Protein AF-A0A914C6A9-F1 (afdb_monomer_lite)

Sequence (230 aa):
MEPPDNHPLNLNSTVFEPEAYVSNLLKRKGLDELVAVEEDMVQNVRRLDAEMQQLVYENYNKFLTATNTVRNMQIEFSNMDEEMKTLTESMKQISTLSGSLNGVFNKHRENVRKLTDASKTVKSLQYVVKLPQKLQSYIDQKDYKRAVRTFAAVKPKLIQYKDIQSMAGIYNDSVEIMNQLEQQKFTTIEEMRESLTESFASKDRDWYRSGIHQFEEKLQKVVESDGEYF

Foldseek 3Di:
DPDPPQDCLDPPHPNDDPVVNVVVCVVPDDPVVVVVVVVVVVVVVVVVVVVVVVVVVVVVVVVVVVVVVVVVVVVVVVVVVVVVVVVVVVVVVVVVVVVVVVVVVVVVVVVVVVVVVVVVVVVLVVCLLCLLVVLVVCVVVVVVVVSVVVCVVCVVVLVVCCPPPVSVVSSVSSVVSVVVVVVVVVPPPPVVVVVVVVVVVVCVVVVVVVVVVVVVVVVVVCVVVVHDDD

Radius of gyration: 58.21 Å; chains: 1; bounding box: 106×24×138 Å

Organism: NCBI:txid290746

InterPro domains:
  IPR014812 Vacuolar protein sorting-associated protein 51 [PTHR15954] (7-184)
  IPR036397 Ribonuclease H superfamily [G3DSA:3.30.420.10] (174-230)

Structure (mmCIF, N/CA/C/O backbone):
data_AF-A0A914C6A9-F1
#
_entry.id   AF-A0A914C6A9-F1
#
loop_
_atom_site.group_PDB
_atom_site.id
_atom_site.type_symbol
_atom_site.label_atom_id
_atom_site.label_alt_id
_atom_site.label_comp_id
_atom_site.label_asym_id
_atom_site.label_entity_id
_atom_site.label_seq_id
_atom_site.pdbx_PDB_ins_code
_atom_site.Cartn_x
_atom_site.Cartn_y
_atom_site.Cartn_z
_atom_site.occupancy
_atom_site.B_iso_or_equiv
_atom_site.auth_seq_id
_atom_site.auth_comp_id
_atom_site.auth_asym_id
_atom_site.auth_atom_id
_atom_site.pdbx_PDB_model_num
ATOM 1 N N . MET A 1 1 ? 3.177 -6.536 -50.404 1.00 41.69 1 MET A N 1
ATOM 2 C CA . MET A 1 1 ? 4.552 -6.649 -50.924 1.00 41.69 1 MET A CA 1
ATOM 3 C C . MET A 1 1 ? 4.432 -7.289 -52.291 1.00 41.69 1 MET A C 1
ATOM 5 O O . MET A 1 1 ? 4.009 -8.437 -52.351 1.00 41.69 1 MET A O 1
ATOM 9 N N . GLU A 1 2 ? 4.655 -6.527 -53.364 1.00 44.53 2 GLU A N 1
ATOM 10 C CA . GLU A 1 2 ? 4.844 -7.107 -54.703 1.00 44.53 2 GLU A CA 1
ATOM 11 C C . GLU A 1 2 ? 6.003 -8.118 -54.657 1.00 44.53 2 GLU A C 1
ATOM 13 O O . GLU A 1 2 ? 6.912 -7.947 -53.834 1.00 44.53 2 GLU A O 1
ATOM 18 N N . PRO A 1 3 ? 5.969 -9.194 -55.466 1.00 54.38 3 PRO A N 1
ATOM 19 C CA . PRO A 1 3 ? 7.085 -10.126 -55.526 1.00 54.38 3 PRO A CA 1
ATOM 20 C C . PRO A 1 3 ? 8.349 -9.356 -55.938 1.00 54.38 3 PRO A C 1
ATOM 22 O O . PRO A 1 3 ? 8.258 -8.480 -56.800 1.00 54.38 3 PRO A O 1
ATOM 25 N N . PRO A 1 4 ? 9.518 -9.635 -55.333 1.00 58.41 4 PRO A N 1
ATOM 26 C CA . PRO A 1 4 ? 10.752 -8.988 -55.747 1.00 58.41 4 PRO A CA 1
ATOM 27 C C . PRO A 1 4 ? 10.968 -9.301 -57.225 1.00 58.41 4 PRO A C 1
ATOM 29 O O . PRO A 1 4 ? 10.984 -10.471 -57.612 1.00 58.41 4 PRO A O 1
ATOM 32 N N . ASP A 1 5 ? 11.077 -8.255 -58.040 1.00 65.69 5 ASP A N 1
ATOM 33 C CA . ASP A 1 5 ? 11.316 -8.356 -59.475 1.00 65.69 5 ASP A CA 1
ATOM 34 C C . ASP A 1 5 ? 12.729 -8.919 -59.683 1.00 65.69 5 ASP A C 1
ATOM 36 O O . ASP A 1 5 ? 13.738 -8.202 -59.693 1.00 65.69 5 ASP A O 1
ATOM 40 N N . ASN A 1 6 ? 12.803 -10.251 -59.664 1.00 72.81 6 ASN A N 1
ATOM 41 C CA . ASN A 1 6 ? 14.032 -11.010 -59.520 1.00 72.81 6 ASN A CA 1
ATOM 42 C C . ASN A 1 6 ? 14.678 -11.151 -60.897 1.00 72.81 6 ASN A C 1
ATOM 44 O O . ASN A 1 6 ? 14.509 -12.152 -61.593 1.00 72.81 6 ASN A O 1
ATOM 48 N N . HIS A 1 7 ? 15.363 -10.091 -61.309 1.00 81.19 7 HIS A N 1
ATOM 49 C CA . HIS A 1 7 ? 15.933 -9.956 -62.637 1.00 81.19 7 HIS A CA 1
ATOM 50 C C . HIS A 1 7 ? 17.438 -9.658 -62.542 1.00 81.19 7 HIS A C 1
ATOM 52 O O . HIS A 1 7 ? 17.823 -8.761 -61.790 1.00 81.19 7 HIS A O 1
ATOM 58 N N . PRO A 1 8 ? 18.298 -10.319 -63.342 1.00 82.25 8 PRO A N 1
ATOM 59 C CA . PRO A 1 8 ? 19.756 -10.173 -63.246 1.00 82.25 8 PRO A CA 1
ATOM 60 C C . PRO A 1 8 ? 20.273 -8.763 -63.563 1.00 82.25 8 PRO A C 1
ATOM 62 O O . PRO A 1 8 ? 21.371 -8.397 -63.163 1.00 82.25 8 PRO A O 1
ATOM 65 N N . LEU A 1 9 ? 19.469 -7.940 -64.243 1.00 83.12 9 LEU A N 1
ATOM 66 C CA . LEU A 1 9 ? 19.778 -6.529 -64.531 1.00 83.12 9 LEU A CA 1
ATOM 67 C C . LEU A 1 9 ? 19.182 -5.532 -63.516 1.00 83.12 9 LEU A C 1
ATOM 69 O O . LEU A 1 9 ? 19.345 -4.328 -63.695 1.00 83.12 9 LEU A O 1
ATOM 73 N N . ASN A 1 10 ? 18.451 -5.987 -62.496 1.00 86.56 10 ASN A N 1
ATOM 74 C CA . ASN A 1 10 ? 17.846 -5.106 -61.495 1.00 86.56 10 ASN A CA 1
ATOM 75 C C . ASN A 1 10 ? 18.806 -4.913 -60.312 1.00 86.56 10 ASN A C 1
ATOM 77 O O . ASN A 1 10 ? 19.103 -5.870 -59.603 1.00 86.56 10 ASN A O 1
ATOM 81 N N . LEU A 1 11 ? 19.240 -3.671 -60.071 1.00 83.62 11 LEU A N 1
ATOM 82 C CA . LEU A 1 11 ? 20.162 -3.300 -58.986 1.00 83.62 11 LEU A CA 1
ATOM 83 C C . LEU A 1 11 ? 19.658 -3.680 -57.584 1.00 83.62 11 LEU A C 1
ATOM 85 O O . LEU A 1 11 ? 20.463 -3.894 -56.685 1.00 83.62 11 LEU A O 1
ATOM 89 N N . ASN A 1 12 ? 18.338 -3.769 -57.395 1.00 85.62 12 ASN A N 1
ATOM 90 C CA . ASN A 1 12 ? 17.721 -4.116 -56.113 1.00 85.62 12 ASN A CA 1
ATOM 91 C C . ASN A 1 12 ? 17.393 -5.617 -55.992 1.00 85.62 12 ASN A C 1
ATOM 93 O O . ASN A 1 12 ? 16.797 -6.038 -54.999 1.00 85.62 12 ASN A O 1
ATOM 97 N N . SER A 1 13 ? 17.718 -6.429 -57.006 1.00 87.62 13 SER A N 1
ATOM 98 C CA . SER A 1 13 ? 17.436 -7.865 -56.999 1.00 87.62 13 SER A CA 1
ATOM 99 C C . SER A 1 13 ? 18.520 -8.654 -56.270 1.00 87.62 13 SER A C 1
ATOM 101 O O . SER A 1 13 ? 19.713 -8.391 -56.386 1.00 87.62 13 SER A O 1
ATOM 103 N N . THR A 1 14 ? 18.095 -9.712 -55.580 1.00 85.50 14 THR A N 1
ATOM 104 C CA . THR A 1 14 ? 18.993 -10.700 -54.963 1.00 85.50 14 THR A CA 1
ATOM 105 C C . THR A 1 14 ? 19.807 -11.524 -55.969 1.00 85.50 14 THR A C 1
ATOM 107 O O . THR A 1 14 ? 20.798 -12.133 -55.581 1.00 85.50 14 THR A O 1
ATOM 110 N N . VAL A 1 15 ? 19.406 -11.542 -57.247 1.00 89.75 15 VAL A N 1
ATOM 111 C CA . VAL A 1 15 ? 20.059 -12.286 -58.345 1.00 89.75 15 VAL A 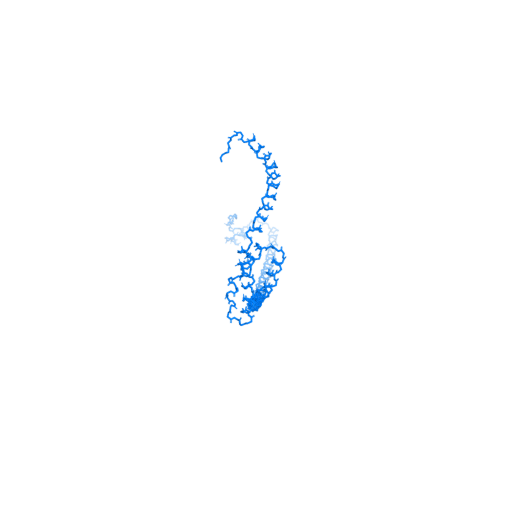CA 1
ATOM 112 C C . VAL A 1 15 ? 20.780 -11.319 -59.296 1.00 89.75 15 VAL A C 1
ATOM 114 O O . VAL A 1 15 ? 20.990 -11.623 -60.464 1.00 89.75 15 VAL A O 1
ATOM 117 N N . PHE A 1 16 ? 21.121 -10.117 -58.827 1.00 90.50 16 PHE A N 1
ATOM 118 C CA . PHE A 1 16 ? 21.810 -9.110 -59.630 1.00 90.50 16 PHE A CA 1
ATOM 119 C C . PHE A 1 16 ? 23.173 -9.615 -60.135 1.00 90.50 16 PHE A C 1
ATOM 121 O O . PHE A 1 16 ? 24.011 -10.054 -59.348 1.00 90.50 16 PHE A O 1
ATOM 128 N N . GLU A 1 17 ? 23.408 -9.501 -61.445 1.00 90.88 17 GLU A N 1
ATOM 129 C CA . GLU A 1 17 ? 24.672 -9.840 -62.101 1.00 90.88 17 GLU A CA 1
ATOM 130 C C . GLU A 1 17 ? 25.379 -8.555 -62.575 1.00 90.88 17 GLU A C 1
ATOM 132 O O . GLU A 1 17 ? 24.999 -7.978 -63.603 1.00 90.88 17 GLU A O 1
ATOM 137 N N . PRO A 1 18 ? 26.436 -8.098 -61.871 1.00 88.94 18 PRO A N 1
ATOM 138 C CA . PRO A 1 18 ? 27.106 -6.831 -62.175 1.00 88.94 18 PRO A CA 1
ATOM 139 C C . PRO A 1 18 ? 27.661 -6.765 -63.601 1.00 88.94 18 PRO A C 1
ATOM 141 O O . PRO A 1 18 ? 27.539 -5.751 -64.285 1.00 88.94 18 PRO A O 1
ATOM 144 N N . GLU A 1 19 ? 28.243 -7.864 -64.075 1.00 89.44 19 GLU A N 1
ATOM 145 C CA . GLU A 1 19 ? 28.880 -7.956 -65.391 1.00 89.44 19 GLU A CA 1
ATOM 146 C C . GLU A 1 19 ? 27.851 -7.867 -66.526 1.00 89.44 19 GLU A C 1
ATOM 148 O O . GLU A 1 19 ? 28.057 -7.146 -67.508 1.00 89.44 19 GLU A O 1
ATOM 153 N N . ALA A 1 20 ? 26.705 -8.539 -66.370 1.00 89.19 20 ALA A N 1
ATOM 154 C CA . ALA A 1 20 ? 25.596 -8.478 -67.316 1.00 89.19 20 ALA A CA 1
ATOM 155 C C . ALA A 1 20 ? 24.959 -7.079 -67.346 1.00 89.19 20 ALA A C 1
ATOM 157 O O . ALA A 1 20 ? 24.667 -6.560 -68.429 1.00 89.19 20 ALA A O 1
ATOM 158 N N . TYR A 1 21 ? 24.804 -6.443 -66.180 1.00 89.88 21 TYR A N 1
ATOM 159 C CA . TYR A 1 21 ? 24.298 -5.076 -66.050 1.00 89.88 21 TYR A CA 1
ATOM 160 C C . TYR A 1 21 ? 25.211 -4.050 -66.726 1.00 89.88 21 TYR A C 1
ATOM 162 O O . TYR A 1 21 ? 24.750 -3.281 -67.571 1.00 89.88 21 TYR A O 1
ATOM 170 N N . VAL A 1 22 ? 26.514 -4.081 -66.437 1.00 89.94 22 VAL A N 1
ATOM 171 C CA . VAL A 1 22 ? 27.493 -3.163 -67.039 1.00 89.94 22 VAL A CA 1
ATOM 172 C C . VAL A 1 22 ? 27.615 -3.400 -68.546 1.00 89.94 22 VAL A C 1
ATOM 174 O O . VAL A 1 22 ? 27.608 -2.442 -69.318 1.00 89.94 22 VAL A O 1
ATOM 177 N N . SER A 1 23 ? 27.645 -4.659 -69.003 1.00 89.62 23 SER A N 1
ATOM 178 C CA . SER A 1 23 ? 27.661 -4.977 -70.440 1.00 89.62 23 SER A CA 1
ATOM 179 C C . SER A 1 23 ? 26.417 -4.447 -71.159 1.00 89.62 23 SER A C 1
ATOM 181 O O . SER A 1 23 ? 26.512 -3.939 -72.278 1.00 89.62 23 SER A O 1
ATOM 183 N N . ASN A 1 24 ? 25.243 -4.541 -70.528 1.00 88.75 24 ASN A N 1
ATOM 184 C CA . ASN A 1 24 ? 24.001 -3.993 -71.065 1.00 88.75 24 ASN A CA 1
ATOM 185 C C . ASN A 1 24 ? 24.035 -2.457 -71.119 1.00 88.75 24 ASN A C 1
ATOM 187 O O . ASN A 1 24 ? 23.652 -1.880 -72.136 1.00 88.75 24 ASN A O 1
ATOM 191 N N . LEU A 1 25 ? 24.558 -1.814 -70.071 1.00 89.56 25 LEU A N 1
ATOM 192 C CA . LEU A 1 25 ? 24.686 -0.363 -69.965 1.00 89.56 25 LEU A CA 1
ATOM 193 C C . LEU A 1 25 ? 25.609 0.205 -71.056 1.00 89.56 25 LEU A C 1
ATOM 195 O O . LEU A 1 25 ? 25.208 1.117 -71.775 1.00 89.56 25 LEU A O 1
ATOM 199 N N . LEU A 1 26 ? 26.786 -0.403 -71.254 1.00 89.31 26 LEU A N 1
ATOM 200 C CA . LEU A 1 26 ? 27.761 -0.016 -72.285 1.00 89.31 26 LEU A CA 1
ATOM 201 C C . LEU A 1 26 ? 27.243 -0.216 -73.718 1.00 89.31 26 LEU A C 1
ATOM 203 O O . LEU A 1 26 ? 27.663 0.491 -74.628 1.00 89.31 26 LEU A O 1
ATOM 207 N N . LYS A 1 27 ? 26.345 -1.187 -73.939 1.00 91.12 27 LYS A N 1
ATOM 208 C CA . LYS A 1 27 ? 25.734 -1.443 -75.257 1.00 91.12 27 LYS A CA 1
ATOM 209 C C . LYS A 1 27 ? 24.586 -0.491 -75.588 1.00 91.12 27 LYS A C 1
ATOM 211 O O . LYS A 1 27 ? 24.257 -0.351 -76.763 1.00 91.12 27 LYS A O 1
ATOM 216 N N . ARG A 1 28 ? 23.922 0.082 -74.579 1.00 89.50 28 ARG A N 1
ATOM 217 C CA . ARG A 1 28 ? 22.673 0.844 -74.751 1.00 89.50 28 ARG A CA 1
ATOM 218 C C . ARG A 1 28 ? 22.819 2.349 -74.563 1.00 89.50 28 ARG A C 1
ATOM 220 O O . ARG A 1 28 ? 21.991 3.067 -75.113 1.00 89.50 28 ARG A O 1
ATOM 227 N N . LYS A 1 29 ? 23.808 2.809 -73.795 1.00 89.62 29 LYS A N 1
ATOM 228 C CA . LYS A 1 29 ? 23.974 4.222 -73.436 1.00 89.62 29 LYS A CA 1
ATOM 229 C C . LYS A 1 29 ? 25.159 4.882 -74.135 1.00 89.62 29 LYS A C 1
ATOM 231 O O . LYS A 1 29 ? 26.168 4.233 -74.406 1.00 89.62 29 LYS A O 1
ATOM 236 N N . GLY A 1 30 ? 25.029 6.181 -74.405 1.00 91.31 30 GLY A N 1
ATOM 237 C CA . GLY A 1 30 ? 26.130 7.030 -74.878 1.00 91.31 30 GLY A CA 1
ATOM 238 C C . GLY A 1 30 ? 27.101 7.422 -73.754 1.00 91.31 30 GLY A C 1
ATOM 239 O O . GLY A 1 30 ? 26.818 7.198 -72.580 1.00 91.31 30 GLY A O 1
ATOM 240 N N . LEU A 1 31 ? 28.240 8.037 -74.100 1.00 90.31 31 LEU A N 1
ATOM 241 C CA . LEU A 1 31 ? 29.261 8.446 -73.121 1.00 90.31 31 LEU A CA 1
ATOM 242 C C . LEU A 1 31 ? 28.713 9.430 -72.075 1.00 90.31 31 LEU A C 1
ATOM 244 O O . LEU A 1 31 ? 28.901 9.203 -70.885 1.00 90.31 31 LEU A O 1
ATOM 248 N N . ASP A 1 32 ? 27.994 10.470 -72.502 1.00 92.00 32 ASP A N 1
ATOM 249 C CA . ASP A 1 32 ? 27.430 11.481 -71.593 1.00 92.00 32 ASP A CA 1
ATOM 250 C C . ASP A 1 32 ? 26.407 10.868 -70.624 1.00 92.00 32 ASP A C 1
ATOM 252 O O . ASP A 1 32 ? 26.373 11.188 -69.437 1.00 92.00 32 ASP A O 1
ATOM 256 N N . GLU A 1 33 ? 25.603 9.920 -71.111 1.00 92.12 33 GLU A N 1
ATOM 257 C CA . GLU A 1 33 ? 24.647 9.193 -70.277 1.00 92.12 33 GLU A CA 1
ATOM 258 C C . GLU A 1 33 ? 25.341 8.230 -69.306 1.00 92.12 33 GLU A C 1
ATOM 260 O O . GLU A 1 33 ? 24.816 7.973 -68.224 1.00 92.12 33 GLU A O 1
ATOM 265 N N . LEU A 1 34 ? 26.498 7.676 -69.682 1.00 92.00 34 LEU A N 1
ATOM 266 C CA . LEU A 1 34 ? 27.298 6.818 -68.813 1.00 92.00 34 LEU A CA 1
ATOM 267 C C . LEU A 1 34 ? 27.957 7.627 -67.688 1.00 92.00 34 LEU A C 1
ATOM 269 O O . LEU A 1 34 ? 27.956 7.168 -66.550 1.00 92.00 34 LEU A O 1
ATOM 273 N N . VAL A 1 35 ? 28.447 8.834 -67.989 1.00 93.25 35 VAL A N 1
ATOM 274 C CA . VAL A 1 35 ? 28.961 9.780 -66.984 1.00 93.25 35 VAL A CA 1
ATOM 275 C C . VAL A 1 35 ? 27.854 10.172 -66.006 1.00 93.25 35 VAL A C 1
ATOM 277 O O . VAL A 1 35 ? 28.048 10.072 -64.802 1.00 93.25 35 VAL A O 1
ATOM 280 N N . ALA A 1 36 ? 26.656 10.501 -66.496 1.00 94.19 36 ALA A N 1
ATOM 281 C CA . ALA A 1 36 ? 25.525 10.817 -65.621 1.00 94.19 36 ALA A CA 1
ATOM 282 C C . ALA A 1 36 ? 25.122 9.641 -64.707 1.00 94.19 36 ALA A C 1
ATOM 284 O O . ALA A 1 36 ? 24.742 9.848 -63.556 1.00 94.19 36 ALA A O 1
ATOM 285 N N . VAL A 1 37 ? 25.207 8.398 -65.202 1.00 91.62 37 VAL A N 1
ATOM 286 C CA . VAL A 1 37 ? 24.958 7.200 -64.379 1.00 91.62 37 VAL A CA 1
ATOM 287 C C . VAL A 1 37 ? 26.042 7.013 -63.318 1.00 91.62 37 VAL A C 1
ATOM 289 O O . VAL A 1 37 ? 25.724 6.620 -62.199 1.00 91.62 37 VAL A O 1
ATOM 292 N N . GLU A 1 38 ? 27.304 7.281 -63.647 1.00 91.31 38 GLU A N 1
ATOM 293 C CA . GLU A 1 38 ? 28.406 7.215 -62.684 1.00 91.31 38 GLU A CA 1
ATOM 294 C C . GLU A 1 38 ? 28.244 8.264 -61.578 1.00 91.31 38 GLU A C 1
ATOM 296 O O . GLU A 1 38 ? 28.297 7.913 -60.397 1.00 91.31 38 GLU A O 1
ATOM 301 N N . GLU A 1 39 ? 27.919 9.506 -61.937 1.00 95.31 39 GLU A N 1
ATOM 302 C CA . GLU A 1 39 ? 27.655 10.576 -60.973 1.00 95.31 39 GLU A CA 1
ATOM 303 C C . GLU A 1 39 ? 26.485 10.232 -60.035 1.00 95.31 39 GLU A C 1
ATOM 305 O O . GLU A 1 39 ? 26.598 10.401 -58.816 1.00 95.31 39 GLU A O 1
ATOM 310 N N . ASP A 1 40 ? 25.384 9.695 -60.573 1.00 94.44 40 ASP A N 1
ATOM 311 C CA . ASP A 1 40 ? 24.232 9.244 -59.782 1.00 94.44 40 ASP A CA 1
ATOM 312 C C . ASP A 1 40 ? 24.598 8.081 -58.845 1.00 94.44 40 ASP A C 1
ATOM 314 O O . ASP A 1 40 ? 24.235 8.081 -57.666 1.00 94.44 40 ASP A O 1
ATOM 318 N N . MET A 1 41 ? 25.386 7.108 -59.316 1.00 92.00 41 MET A N 1
ATOM 319 C CA . MET A 1 41 ? 25.877 6.014 -58.472 1.00 92.00 41 MET A CA 1
ATOM 320 C C . MET A 1 41 ? 26.745 6.532 -57.323 1.00 92.00 41 MET A C 1
ATOM 322 O O . MET A 1 41 ? 26.548 6.122 -56.178 1.00 92.00 41 MET A O 1
ATOM 326 N N . VAL A 1 42 ? 27.668 7.459 -57.590 1.00 95.81 42 VAL A N 1
ATOM 327 C CA . VAL A 1 42 ? 28.528 8.056 -56.557 1.00 95.81 42 VAL A CA 1
ATOM 328 C C . VAL A 1 42 ? 27.697 8.813 -55.517 1.00 95.81 42 VAL A C 1
ATOM 330 O O . VAL A 1 42 ? 27.953 8.692 -54.314 1.00 95.81 42 VAL A O 1
ATOM 333 N N . GLN A 1 43 ? 26.680 9.563 -55.946 1.00 96.44 43 GLN A N 1
ATOM 334 C CA . GLN A 1 43 ? 25.761 10.241 -55.029 1.00 96.44 43 GLN A CA 1
ATOM 335 C C . GLN A 1 43 ? 24.954 9.246 -54.190 1.00 96.44 43 GLN A C 1
ATOM 337 O O . GLN A 1 43 ? 24.846 9.419 -52.974 1.00 96.44 43 GLN A O 1
ATOM 342 N N . ASN A 1 44 ? 24.447 8.175 -54.804 1.00 94.94 44 ASN A N 1
ATOM 343 C CA . ASN A 1 44 ? 23.707 7.129 -54.107 1.00 94.94 44 ASN A CA 1
ATOM 344 C C . ASN A 1 44 ? 24.563 6.409 -53.060 1.00 94.94 44 ASN A C 1
ATOM 346 O O . ASN A 1 44 ? 24.086 6.193 -51.949 1.00 94.94 44 ASN A O 1
ATOM 350 N N . VAL A 1 45 ? 25.833 6.111 -53.355 1.00 94.81 45 VAL A N 1
ATOM 351 C CA . VAL A 1 45 ? 26.765 5.523 -52.376 1.00 94.81 45 VAL A CA 1
ATOM 352 C C . VAL A 1 45 ? 26.938 6.440 -51.164 1.00 94.81 45 VAL A C 1
ATOM 354 O O . VAL A 1 45 ? 26.818 5.984 -50.029 1.00 94.81 45 VAL A O 1
ATOM 357 N N . ARG A 1 46 ? 27.162 7.743 -51.381 1.00 96.50 46 ARG A N 1
ATOM 358 C CA . ARG A 1 46 ? 27.314 8.715 -50.282 1.00 96.50 46 ARG A CA 1
ATOM 359 C C . ARG A 1 46 ? 26.038 8.867 -49.458 1.00 96.50 46 ARG A C 1
ATOM 361 O O . ARG A 1 46 ? 26.109 8.962 -48.236 1.00 96.50 46 ARG A O 1
ATOM 368 N N . ARG A 1 47 ? 24.877 8.888 -50.117 1.00 96.88 47 ARG A N 1
ATOM 369 C CA . ARG A 1 47 ? 23.575 8.963 -49.446 1.00 96.88 47 ARG A CA 1
ATOM 370 C C . ARG A 1 47 ? 23.319 7.723 -48.591 1.00 96.88 47 ARG A C 1
ATOM 372 O O . ARG A 1 47 ? 22.948 7.872 -47.434 1.00 96.88 47 ARG A O 1
ATOM 379 N N . LEU A 1 48 ? 23.557 6.527 -49.131 1.00 96.50 48 LEU A N 1
ATOM 380 C CA . LEU A 1 48 ? 23.382 5.269 -48.400 1.00 96.50 48 LEU A CA 1
ATOM 381 C C . LEU A 1 48 ? 24.325 5.167 -47.196 1.00 96.50 48 LEU A C 1
ATOM 383 O O . LEU A 1 48 ? 23.908 4.687 -46.145 1.00 96.50 48 LEU A O 1
ATOM 387 N N . ASP A 1 49 ? 25.565 5.649 -47.313 1.00 97.00 49 ASP A N 1
ATOM 388 C CA . ASP A 1 49 ? 26.490 5.709 -46.175 1.00 97.00 49 ASP A CA 1
ATOM 389 C C . ASP A 1 49 ? 25.977 6.655 -45.075 1.00 97.00 49 ASP A C 1
ATOM 391 O O . ASP A 1 49 ? 25.929 6.283 -43.902 1.00 97.00 49 ASP A O 1
ATOM 395 N N . ALA A 1 50 ? 25.497 7.846 -45.449 1.00 97.06 50 ALA A N 1
ATOM 396 C CA . ALA A 1 50 ? 24.905 8.789 -44.501 1.00 97.06 50 ALA A CA 1
ATOM 397 C C . ALA A 1 50 ? 23.639 8.227 -43.823 1.00 97.06 50 ALA A C 1
ATOM 399 O O . ALA A 1 50 ? 23.482 8.350 -42.607 1.00 97.06 50 ALA A O 1
ATOM 400 N N . GLU A 1 51 ? 22.760 7.565 -44.581 1.00 97.31 51 GLU A N 1
ATOM 401 C CA . GLU A 1 51 ? 21.563 6.893 -44.054 1.00 97.31 51 GLU A CA 1
ATOM 402 C C . GLU A 1 51 ? 21.929 5.755 -43.094 1.00 97.31 51 GLU A C 1
ATOM 404 O O . GLU A 1 51 ? 21.315 5.610 -42.035 1.00 97.31 51 GLU A O 1
ATOM 409 N N . MET A 1 52 ? 22.964 4.977 -43.418 1.00 97.19 52 MET A N 1
ATOM 410 C CA . MET A 1 52 ? 23.469 3.914 -42.552 1.00 97.19 52 MET A CA 1
ATOM 411 C C . MET A 1 52 ? 24.000 4.481 -41.230 1.00 97.19 52 MET A C 1
ATOM 413 O O . MET A 1 52 ? 23.635 3.986 -40.161 1.00 97.19 52 MET A O 1
ATOM 417 N N . GLN A 1 53 ? 24.792 5.556 -41.278 1.00 97.12 53 GLN A N 1
ATOM 418 C CA . GLN A 1 53 ? 25.283 6.239 -40.078 1.00 97.12 53 GLN A CA 1
ATOM 419 C C . GLN A 1 53 ? 24.136 6.800 -39.227 1.00 97.12 53 GLN A C 1
ATOM 421 O O . GLN A 1 53 ? 24.128 6.621 -38.005 1.00 97.12 53 GLN A O 1
ATOM 426 N N . GLN A 1 54 ? 23.140 7.429 -39.857 1.00 97.50 54 GLN A N 1
ATOM 427 C CA . GLN A 1 54 ? 21.960 7.941 -39.163 1.00 97.50 54 GLN A CA 1
ATOM 428 C C . GLN A 1 54 ? 21.185 6.814 -38.470 1.00 97.50 54 GLN A C 1
ATOM 430 O O . GLN A 1 54 ? 20.824 6.943 -37.300 1.00 97.50 54 GLN A O 1
ATOM 435 N N . LEU A 1 55 ? 20.972 5.687 -39.151 1.00 97.94 55 LEU A N 1
ATOM 436 C CA . LEU A 1 55 ? 20.255 4.542 -38.595 1.00 97.94 55 LEU A CA 1
ATOM 437 C C . LEU A 1 55 ? 20.992 3.942 -37.392 1.00 97.94 55 LEU A C 1
ATOM 439 O O . LEU A 1 55 ? 20.362 3.612 -36.384 1.00 97.94 55 LEU A O 1
ATOM 443 N N . VAL A 1 56 ? 22.323 3.832 -37.462 1.00 97.62 56 VAL A N 1
ATOM 444 C CA . VAL A 1 56 ? 23.147 3.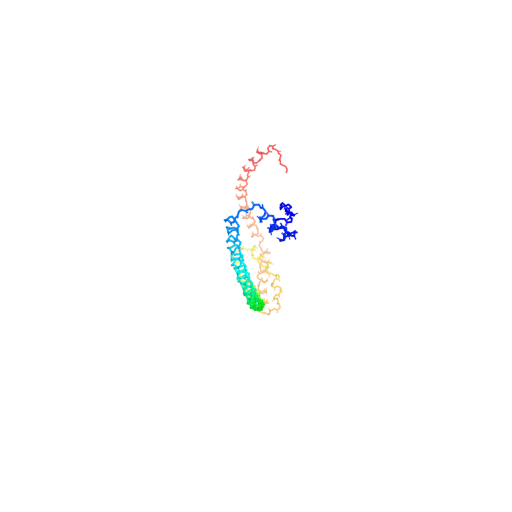387 -36.328 1.00 97.62 56 VAL A CA 1
ATOM 445 C C . VAL A 1 56 ? 22.992 4.342 -35.148 1.00 97.62 56 VAL A C 1
ATOM 447 O O . VAL A 1 56 ? 22.740 3.884 -34.033 1.00 97.62 56 VAL A O 1
ATOM 450 N N . TYR A 1 57 ? 23.080 5.653 -35.382 1.00 97.94 57 TYR A N 1
ATOM 451 C CA . TYR A 1 57 ? 22.911 6.654 -34.331 1.00 97.94 57 TYR A CA 1
ATOM 452 C C . TYR A 1 57 ? 21.524 6.580 -33.683 1.00 97.94 57 TYR A C 1
ATOM 454 O O . TYR A 1 57 ? 21.408 6.516 -32.457 1.00 97.94 57 TYR A O 1
ATOM 462 N N . GLU A 1 58 ? 20.464 6.532 -34.491 1.00 98.00 58 GLU A N 1
ATOM 463 C CA . GLU A 1 58 ? 19.093 6.426 -33.998 1.00 98.00 58 GLU A CA 1
ATOM 464 C C . GLU A 1 58 ? 18.876 5.150 -33.184 1.00 98.00 58 GLU A C 1
ATOM 466 O O . GLU A 1 58 ? 18.263 5.199 -32.116 1.00 98.00 58 GLU A O 1
ATOM 471 N N . ASN A 1 59 ? 19.392 4.012 -33.652 1.00 97.75 59 ASN A N 1
ATOM 472 C CA . ASN A 1 59 ? 19.282 2.748 -32.930 1.00 97.75 59 ASN A CA 1
ATOM 473 C C . ASN A 1 59 ? 20.059 2.775 -31.616 1.00 97.75 59 ASN A C 1
ATOM 475 O O . ASN A 1 59 ? 19.540 2.326 -30.593 1.00 97.75 59 ASN A O 1
ATOM 479 N N . TYR A 1 60 ? 21.262 3.348 -31.610 1.00 98.12 60 TYR A N 1
ATOM 480 C CA . TYR A 1 60 ? 22.056 3.476 -30.394 1.00 98.12 60 TYR A CA 1
ATOM 481 C C . TYR A 1 60 ? 21.371 4.392 -29.375 1.00 98.12 60 TYR A C 1
ATOM 483 O O . TYR A 1 60 ? 21.299 4.065 -28.191 1.00 98.12 60 TYR A O 1
ATOM 491 N N . ASN A 1 61 ? 20.793 5.507 -29.827 1.00 97.81 61 ASN A N 1
ATOM 492 C CA . ASN A 1 61 ? 20.061 6.426 -28.962 1.00 97.81 61 ASN A CA 1
ATOM 493 C C . ASN A 1 61 ? 18.774 5.790 -28.403 1.00 97.81 61 ASN A C 1
ATOM 495 O O . ASN A 1 61 ? 18.474 5.926 -27.214 1.00 97.81 61 ASN A O 1
ATOM 499 N N . LYS A 1 62 ? 18.041 5.023 -29.224 1.00 98.19 62 LYS A N 1
ATOM 500 C CA . LYS A 1 62 ? 16.878 4.238 -28.773 1.00 98.19 62 LYS A CA 1
ATOM 501 C C . LYS A 1 62 ? 17.284 3.200 -27.728 1.00 98.19 62 LYS A C 1
ATOM 503 O O . LYS A 1 62 ? 16.620 3.094 -26.701 1.00 98.19 62 LYS A O 1
ATOM 508 N N . PHE A 1 63 ? 18.388 2.484 -27.944 1.00 98.31 63 PHE A N 1
ATOM 509 C CA . PHE A 1 63 ? 18.906 1.499 -26.993 1.00 98.31 63 PHE A CA 1
ATOM 510 C C . PHE A 1 63 ? 19.343 2.142 -25.673 1.00 98.31 63 PHE A C 1
ATOM 512 O O . PHE A 1 63 ? 19.001 1.648 -24.596 1.00 98.31 63 PHE A O 1
ATOM 519 N N . LEU A 1 64 ? 20.052 3.270 -25.741 1.00 97.50 64 LEU A N 1
ATOM 520 C CA . LEU A 1 64 ? 20.465 4.027 -24.564 1.00 97.50 64 LEU A CA 1
ATOM 521 C C . LEU A 1 64 ? 19.248 4.517 -23.773 1.00 97.50 64 LEU A C 1
ATOM 523 O O . LEU A 1 64 ? 19.186 4.343 -22.558 1.00 97.50 64 LEU A O 1
ATOM 527 N N . THR A 1 65 ? 18.253 5.069 -24.470 1.00 98.25 65 THR A N 1
ATOM 528 C CA . THR A 1 65 ? 16.996 5.518 -23.862 1.00 98.25 65 THR A CA 1
ATOM 529 C C . THR A 1 65 ? 16.264 4.356 -23.200 1.00 98.25 65 THR A C 1
ATOM 531 O O . THR A 1 65 ? 15.921 4.455 -22.027 1.00 98.25 65 THR A O 1
ATOM 534 N N . ALA A 1 66 ? 16.098 3.230 -23.899 1.00 98.31 66 ALA A N 1
ATOM 535 C CA . ALA A 1 66 ? 15.459 2.037 -23.350 1.00 98.31 66 ALA A CA 1
ATOM 536 C C . ALA A 1 66 ? 16.195 1.519 -22.104 1.00 98.31 66 ALA A C 1
ATOM 538 O O . ALA A 1 66 ? 15.564 1.208 -21.096 1.00 98.31 66 ALA A O 1
ATOM 539 N N . THR A 1 67 ? 17.529 1.498 -22.136 1.00 97.88 67 THR A N 1
ATOM 540 C CA . THR A 1 67 ? 18.358 1.084 -20.995 1.00 97.88 67 THR A CA 1
ATOM 541 C C . THR A 1 67 ? 18.177 2.023 -19.800 1.00 97.88 67 THR A C 1
ATOM 543 O O . THR A 1 67 ? 17.996 1.558 -18.673 1.00 97.88 67 THR A O 1
ATOM 546 N N . ASN A 1 68 ? 18.159 3.339 -20.029 1.00 97.62 68 ASN A N 1
ATOM 547 C CA . ASN A 1 68 ? 17.889 4.329 -18.984 1.00 97.62 68 ASN A CA 1
ATOM 548 C C . ASN A 1 68 ? 16.472 4.184 -18.416 1.00 97.62 68 ASN A C 1
ATOM 550 O O . ASN A 1 68 ? 16.296 4.239 -17.202 1.00 97.62 68 ASN A O 1
ATOM 554 N N . THR A 1 69 ? 15.468 3.942 -19.262 1.00 97.50 69 THR A N 1
ATOM 555 C CA . THR A 1 69 ? 14.093 3.683 -18.822 1.00 97.50 69 THR A CA 1
ATOM 556 C C . THR A 1 69 ? 14.017 2.442 -17.936 1.00 97.50 69 THR A C 1
ATOM 558 O O . THR A 1 69 ? 13.422 2.515 -16.866 1.00 97.50 69 THR A O 1
ATOM 561 N N . VAL A 1 70 ? 14.661 1.335 -18.318 1.00 97.50 70 VAL A N 1
ATOM 562 C CA . VAL A 1 70 ? 14.712 0.111 -17.497 1.00 97.50 70 VAL A CA 1
ATOM 563 C C . VAL A 1 70 ? 15.394 0.375 -16.154 1.00 97.50 70 VAL A C 1
ATOM 565 O O . VAL A 1 70 ? 14.898 -0.059 -15.115 1.00 97.50 70 VAL A O 1
ATOM 568 N N . ARG A 1 71 ? 16.495 1.135 -16.145 1.00 97.62 71 ARG A N 1
ATOM 569 C CA . ARG A 1 71 ? 17.181 1.524 -14.906 1.00 97.62 71 ARG A CA 1
ATOM 570 C C . ARG A 1 71 ? 16.286 2.371 -14.000 1.00 97.62 71 ARG A C 1
ATOM 572 O O . ARG A 1 71 ? 16.220 2.109 -12.803 1.00 97.62 71 ARG A O 1
ATOM 579 N N . ASN A 1 72 ? 15.592 3.359 -14.559 1.00 97.81 72 ASN A N 1
ATOM 580 C CA . ASN A 1 72 ? 14.672 4.203 -13.801 1.00 97.81 72 ASN A CA 1
ATOM 581 C C . ASN A 1 72 ? 13.507 3.381 -13.246 1.00 97.81 72 ASN A C 1
ATOM 583 O O . ASN A 1 72 ? 13.206 3.494 -12.066 1.00 97.81 72 ASN A O 1
ATOM 587 N N . MET A 1 73 ? 12.919 2.486 -14.049 1.00 97.00 73 MET A N 1
ATOM 588 C CA . MET A 1 73 ? 11.889 1.556 -13.577 1.00 97.00 73 MET A CA 1
ATOM 589 C C . MET A 1 73 ? 12.387 0.732 -12.387 1.00 97.00 73 MET A C 1
ATOM 591 O O . MET A 1 73 ? 11.675 0.608 -11.398 1.00 97.00 73 MET A O 1
ATOM 595 N N . GLN A 1 74 ? 13.614 0.209 -12.439 1.00 96.94 74 GLN A N 1
ATOM 596 C CA . GLN A 1 74 ? 14.190 -0.554 -11.330 1.00 96.94 74 GLN A CA 1
ATOM 597 C C . GLN A 1 74 ? 14.302 0.272 -10.036 1.00 96.94 74 GLN A C 1
ATOM 599 O O . GLN A 1 74 ? 14.020 -0.249 -8.958 1.00 96.94 74 GLN A O 1
ATOM 604 N N . ILE A 1 75 ? 14.698 1.544 -10.136 1.00 96.75 75 ILE A N 1
ATOM 605 C CA . ILE A 1 75 ? 14.780 2.453 -8.983 1.00 96.75 75 ILE A CA 1
ATOM 606 C C . ILE A 1 75 ? 13.381 2.720 -8.416 1.00 96.75 75 ILE A C 1
ATOM 608 O O . ILE A 1 75 ? 13.176 2.556 -7.217 1.00 96.75 75 ILE A O 1
ATOM 612 N N . GLU A 1 76 ? 12.411 3.049 -9.271 1.00 96.94 76 GLU A N 1
ATOM 613 C CA . GLU A 1 76 ? 11.019 3.281 -8.861 1.00 96.94 76 GLU A CA 1
ATOM 614 C C . GLU A 1 76 ? 10.411 2.051 -8.170 1.00 96.94 76 GLU A C 1
ATOM 616 O O . GLU A 1 76 ? 9.772 2.173 -7.127 1.00 96.94 76 GLU A O 1
ATOM 621 N N . PHE A 1 77 ? 10.669 0.844 -8.685 1.00 96.31 77 PHE A N 1
ATOM 622 C CA . PHE A 1 77 ? 10.238 -0.397 -8.034 1.00 96.31 77 PHE A CA 1
ATOM 623 C C . PHE A 1 77 ? 10.882 -0.599 -6.659 1.00 96.31 77 PHE A C 1
ATOM 625 O O . PHE A 1 77 ? 10.215 -1.069 -5.739 1.00 96.31 77 PHE A O 1
ATOM 632 N N . SER A 1 78 ? 12.158 -0.240 -6.501 1.00 95.19 78 SER A N 1
ATOM 633 C CA . SER A 1 78 ? 12.835 -0.315 -5.203 1.00 95.19 78 SER A CA 1
ATOM 634 C C . SER A 1 78 ? 12.230 0.660 -4.192 1.00 95.19 78 SER A C 1
ATOM 636 O O . SER A 1 78 ? 12.016 0.283 -3.042 1.00 95.19 78 SER A O 1
ATOM 638 N N . ASN A 1 79 ? 11.920 1.888 -4.616 1.00 96.50 79 ASN A N 1
ATOM 639 C CA . ASN A 1 79 ? 11.276 2.886 -3.761 1.00 96.50 79 ASN A CA 1
ATOM 640 C C . ASN A 1 79 ? 9.868 2.431 -3.350 1.00 96.50 79 ASN A C 1
ATOM 642 O O . ASN A 1 79 ? 9.495 2.525 -2.184 1.00 96.50 79 ASN A O 1
ATOM 646 N N . MET A 1 80 ? 9.108 1.857 -4.287 1.00 96.38 80 MET A N 1
ATOM 647 C CA . MET A 1 80 ? 7.773 1.321 -4.018 1.00 96.38 80 MET A CA 1
ATOM 648 C C . MET A 1 80 ? 7.791 0.179 -2.989 1.00 96.38 80 MET A C 1
ATOM 650 O O . MET A 1 80 ? 6.893 0.092 -2.151 1.00 96.38 80 MET A O 1
ATOM 654 N N . ASP A 1 81 ? 8.809 -0.689 -3.017 1.00 95.00 81 ASP A N 1
ATOM 655 C CA . ASP A 1 81 ? 8.983 -1.746 -2.010 1.00 95.00 81 ASP A CA 1
ATOM 656 C C . ASP A 1 81 ? 9.238 -1.164 -0.605 1.00 95.00 81 ASP A C 1
ATOM 658 O O . ASP A 1 81 ? 8.700 -1.655 0.391 1.00 95.00 81 ASP A O 1
ATOM 662 N N . GLU A 1 82 ? 10.007 -0.076 -0.511 1.00 96.25 82 GLU A N 1
ATOM 663 C CA . GLU A 1 82 ? 10.264 0.633 0.748 1.00 96.25 82 GLU A CA 1
ATOM 664 C C . GLU A 1 82 ? 9.011 1.346 1.290 1.00 96.25 82 GLU A C 1
ATOM 666 O O . GLU A 1 82 ? 8.680 1.231 2.478 1.00 96.25 82 GLU A O 1
ATOM 671 N N . GLU A 1 83 ? 8.253 2.014 0.419 1.00 96.56 83 GLU A N 1
ATOM 672 C CA . GLU A 1 83 ? 6.968 2.623 0.778 1.00 96.56 83 GLU A CA 1
ATOM 673 C C . GLU A 1 83 ? 5.957 1.571 1.258 1.00 96.56 83 GLU A C 1
ATOM 675 O O . GLU A 1 83 ? 5.289 1.766 2.278 1.00 96.56 83 GLU A O 1
ATOM 680 N N . MET A 1 84 ? 5.883 0.415 0.589 1.00 96.88 84 MET A N 1
ATOM 681 C CA . MET A 1 84 ? 5.001 -0.688 0.983 1.00 96.88 84 MET A CA 1
ATOM 682 C C . MET A 1 84 ? 5.375 -1.268 2.354 1.00 96.88 84 MET A C 1
ATOM 684 O O . MET A 1 84 ? 4.492 -1.590 3.161 1.00 96.88 84 MET A O 1
ATOM 688 N N . LYS A 1 85 ? 6.675 -1.368 2.663 1.00 96.44 85 LYS A N 1
ATOM 689 C CA . LYS A 1 85 ? 7.152 -1.762 4.000 1.00 96.44 85 LYS A CA 1
ATOM 690 C C . LYS A 1 85 ? 6.706 -0.761 5.060 1.00 96.44 85 LYS A C 1
ATOM 692 O O . LYS A 1 85 ? 6.131 -1.167 6.070 1.00 96.44 85 LYS A O 1
ATOM 697 N N . THR A 1 86 ? 6.871 0.532 4.793 1.00 96.88 86 THR A N 1
ATOM 698 C CA . THR A 1 86 ? 6.467 1.603 5.716 1.00 96.88 86 THR A CA 1
ATOM 699 C C . THR A 1 86 ? 4.952 1.612 5.945 1.00 96.88 86 THR A C 1
ATOM 701 O O . THR A 1 86 ? 4.482 1.751 7.080 1.00 96.88 86 THR A O 1
ATOM 704 N N . LEU A 1 87 ? 4.159 1.397 4.891 1.00 97.19 87 LEU A N 1
ATOM 705 C CA . LEU A 1 87 ? 2.708 1.253 4.998 1.00 97.19 87 LEU A CA 1
ATOM 706 C C . LEU A 1 87 ? 2.323 0.038 5.853 1.00 97.19 87 LEU A C 1
ATOM 708 O O . LEU A 1 87 ? 1.470 0.146 6.735 1.00 97.19 87 LEU A O 1
ATOM 712 N N . THR A 1 88 ? 2.970 -1.106 5.627 1.00 97.50 88 THR A N 1
ATOM 713 C CA . THR A 1 88 ? 2.725 -2.342 6.386 1.00 97.50 88 THR A CA 1
ATOM 714 C C . THR A 1 88 ? 3.048 -2.158 7.869 1.00 97.50 88 THR A C 1
ATOM 716 O O . THR A 1 88 ? 2.271 -2.569 8.736 1.00 97.50 88 THR A O 1
ATOM 719 N N . GLU A 1 89 ? 4.160 -1.495 8.186 1.00 97.69 89 GLU A N 1
ATOM 720 C CA . GLU A 1 89 ? 4.527 -1.154 9.561 1.00 97.69 89 GLU A CA 1
ATOM 721 C C . GLU A 1 89 ? 3.512 -0.210 10.205 1.00 97.69 89 GLU A C 1
ATOM 723 O O . GLU A 1 89 ? 3.074 -0.455 11.332 1.00 97.69 89 GLU A O 1
ATOM 728 N N . SER A 1 90 ? 3.064 0.810 9.475 1.00 97.31 90 SER A N 1
ATOM 729 C CA . SER A 1 90 ? 2.041 1.750 9.943 1.00 97.31 90 SER A CA 1
ATOM 730 C C . SER A 1 90 ? 0.710 1.044 10.222 1.00 97.31 90 SER A C 1
ATOM 732 O O . SER A 1 90 ? 0.110 1.237 11.280 1.00 97.31 90 SER A O 1
ATOM 734 N N . MET A 1 91 ? 0.264 0.151 9.333 1.00 96.75 91 MET A N 1
ATOM 735 C CA . MET A 1 91 ? -0.935 -0.666 9.558 1.00 96.75 91 MET A CA 1
ATOM 736 C C . MET A 1 91 ? -0.786 -1.578 10.777 1.00 96.75 91 MET A C 1
ATOM 738 O O . MET A 1 91 ? -1.723 -1.712 11.569 1.00 96.75 91 MET A O 1
ATOM 742 N N . LYS A 1 92 ? 0.396 -2.170 10.979 1.00 97.62 92 LYS A N 1
ATOM 743 C CA . LYS A 1 92 ? 0.686 -2.973 12.170 1.00 97.62 92 LYS A CA 1
ATOM 744 C C . LYS A 1 92 ? 0.594 -2.129 13.442 1.00 97.62 92 LYS A C 1
ATOM 746 O O . LYS A 1 92 ? -0.031 -2.573 14.402 1.00 97.62 92 LYS A O 1
ATOM 751 N N . GLN A 1 93 ? 1.148 -0.916 13.445 1.00 97.62 93 GLN A N 1
ATOM 752 C CA . GLN A 1 93 ? 1.042 0.023 14.568 1.00 97.62 93 GLN A CA 1
ATOM 753 C C . GLN A 1 93 ? -0.410 0.437 14.848 1.00 97.62 93 GLN A C 1
ATOM 755 O O . GLN A 1 93 ? -0.837 0.467 16.001 1.00 97.62 93 GLN A O 1
ATOM 760 N N . ILE A 1 94 ? -1.204 0.705 13.808 1.00 96.81 94 ILE A N 1
ATOM 761 C CA . ILE A 1 94 ? -2.634 1.012 13.958 1.00 96.81 94 ILE A CA 1
ATOM 762 C C . ILE A 1 94 ? -3.373 -0.183 14.564 1.00 96.81 94 ILE A C 1
ATOM 764 O O . ILE A 1 94 ? -4.169 -0.016 15.489 1.00 96.81 94 ILE A O 1
ATOM 768 N N . SER A 1 95 ? -3.096 -1.399 14.089 1.00 97.19 95 SER A N 1
ATOM 769 C CA . SER A 1 95 ? -3.726 -2.612 14.610 1.00 97.19 95 SER A CA 1
ATOM 770 C C . SER A 1 95 ? -3.378 -2.856 16.080 1.00 97.19 95 SER A C 1
ATOM 772 O O . SER A 1 95 ? -4.260 -3.227 16.857 1.00 97.19 95 SER A O 1
ATOM 774 N N . THR A 1 96 ? -2.121 -2.650 16.488 1.00 96.81 96 THR A N 1
ATOM 775 C CA . THR A 1 96 ? -1.713 -2.814 17.892 1.00 96.81 96 THR A CA 1
ATOM 776 C C . THR A 1 96 ? -2.327 -1.737 18.781 1.00 96.81 96 THR A C 1
ATOM 778 O O . THR A 1 96 ? -2.849 -2.060 19.852 1.00 96.81 96 THR A O 1
ATOM 781 N N . LEU A 1 97 ? -2.343 -0.479 18.330 1.00 96.69 97 LEU A N 1
ATOM 782 C CA . LEU A 1 97 ? -2.978 0.623 19.051 1.00 96.69 97 LEU A CA 1
ATOM 783 C C . LEU A 1 97 ? -4.484 0.392 19.208 1.00 96.69 97 LEU A C 1
ATOM 785 O O . LEU A 1 97 ? -5.009 0.550 20.307 1.00 96.69 97 LEU A O 1
ATOM 789 N N . SER A 1 98 ? -5.167 -0.035 18.146 1.00 96.81 98 SER A N 1
ATOM 790 C CA . SER A 1 98 ? -6.597 -0.355 18.171 1.00 96.81 98 SER A CA 1
ATOM 791 C C . SER A 1 98 ? -6.906 -1.501 19.140 1.00 96.81 98 SER A C 1
ATOM 793 O O . SER A 1 98 ? -7.820 -1.396 19.960 1.00 96.81 98 SER A O 1
ATOM 795 N N . GLY A 1 99 ? -6.086 -2.559 19.138 1.00 96.38 99 GLY A N 1
ATOM 796 C CA . GLY A 1 99 ? -6.191 -3.652 20.108 1.00 96.38 99 GLY A CA 1
ATOM 797 C C . GLY A 1 99 ? -6.025 -3.178 21.557 1.00 96.38 99 GLY A C 1
ATOM 798 O O . GLY A 1 99 ? -6.835 -3.524 22.421 1.00 96.38 99 GLY A O 1
ATOM 799 N N . SER A 1 100 ? -5.023 -2.333 21.817 1.00 95.69 100 SER A N 1
ATOM 800 C CA . SER A 1 100 ? -4.787 -1.727 23.135 1.00 95.69 100 SER A CA 1
ATOM 801 C C . SER A 1 100 ? -5.958 -0.843 23.581 1.00 95.69 100 SER A C 1
ATOM 803 O O . SER A 1 100 ? -6.488 -1.009 24.683 1.00 95.69 100 SER A O 1
ATOM 805 N N . LEU A 1 101 ? -6.431 0.042 22.697 1.00 95.44 101 LEU A N 1
ATOM 806 C CA . LEU A 1 101 ? -7.555 0.945 22.939 1.00 95.44 101 LEU A CA 1
ATOM 807 C C . LEU A 1 101 ? -8.836 0.167 23.266 1.00 95.44 101 LEU A C 1
ATOM 809 O O . LEU A 1 101 ? -9.544 0.503 24.214 1.00 95.44 101 LEU A O 1
ATOM 813 N N . ASN A 1 102 ? -9.106 -0.915 22.532 1.00 94.94 102 ASN A N 1
ATOM 814 C CA . ASN A 1 102 ? -10.245 -1.785 22.799 1.00 94.94 102 ASN A CA 1
ATOM 815 C C . ASN A 1 102 ? -10.138 -2.451 24.183 1.00 94.94 102 ASN A C 1
ATOM 817 O O . ASN A 1 102 ? -11.122 -2.521 24.919 1.00 94.94 102 ASN A O 1
ATOM 821 N N . GLY A 1 103 ? -8.935 -2.874 24.586 1.00 94.75 103 GLY A N 1
ATOM 822 C CA . GLY A 1 103 ? -8.669 -3.360 25.943 1.00 94.75 103 GLY A CA 1
ATOM 823 C C . GLY A 1 103 ? -8.986 -2.315 27.021 1.00 94.75 103 GLY A C 1
ATOM 824 O O . GLY A 1 103 ? -9.683 -2.614 27.996 1.00 94.75 103 GLY A O 1
ATOM 825 N N . VAL A 1 104 ? -8.544 -1.068 26.823 1.00 95.50 104 VAL A N 1
ATOM 826 C CA . VAL A 1 104 ? -8.833 0.055 27.734 1.00 95.50 104 VAL A CA 1
ATOM 827 C C . VAL A 1 104 ? -10.336 0.344 27.801 1.00 95.50 104 VAL A C 1
ATOM 829 O O . VAL A 1 104 ? -10.887 0.465 28.899 1.00 95.50 104 VAL A O 1
ATOM 832 N N . PHE A 1 105 ? -11.025 0.401 26.658 1.00 95.19 105 PHE A N 1
ATOM 833 C CA . PHE A 1 105 ? -12.468 0.639 26.615 1.00 95.19 105 PHE A CA 1
ATOM 834 C C . PHE A 1 105 ? -13.276 -0.481 27.260 1.00 95.19 105 PHE A C 1
ATOM 836 O O . PHE A 1 105 ? -14.243 -0.188 27.963 1.00 95.19 105 PHE A O 1
ATOM 843 N N . ASN A 1 106 ? -12.882 -1.743 27.089 1.00 93.69 106 ASN A N 1
ATOM 844 C CA . ASN A 1 106 ? -13.535 -2.863 27.763 1.00 93.69 106 ASN A CA 1
ATOM 845 C C . ASN A 1 106 ? -13.407 -2.743 29.284 1.00 93.69 106 ASN A C 1
ATOM 847 O O . ASN A 1 106 ? -14.415 -2.813 29.987 1.00 93.69 106 ASN A O 1
ATOM 851 N N . LYS A 1 107 ? -12.207 -2.442 29.795 1.00 94.19 107 LYS A N 1
ATOM 852 C CA . LYS A 1 107 ? -11.993 -2.203 31.230 1.00 94.19 107 LYS A CA 1
ATOM 853 C C . LYS A 1 107 ? -12.816 -1.017 31.742 1.00 94.19 107 LYS A C 1
ATOM 855 O O . LYS A 1 107 ? -13.420 -1.090 32.811 1.00 94.19 107 LYS A O 1
ATOM 860 N N . HIS A 1 108 ? -12.878 0.072 30.976 1.00 94.94 108 HIS A N 1
ATOM 861 C CA . HIS A 1 108 ? -13.703 1.225 31.329 1.00 94.94 108 HIS A CA 1
ATOM 862 C C . HIS A 1 108 ? -15.198 0.869 31.352 1.00 94.94 108 HIS A C 1
ATOM 864 O O . HIS A 1 108 ? -15.887 1.190 32.318 1.00 94.94 108 HIS A O 1
ATOM 870 N N . ARG A 1 109 ? -15.693 0.137 30.347 1.00 94.44 109 ARG A N 1
ATOM 871 C CA . ARG A 1 109 ? -17.083 -0.335 30.273 1.00 94.44 109 ARG A CA 1
ATOM 872 C C . ARG A 1 109 ? -17.433 -1.247 31.447 1.00 94.44 109 ARG A C 1
ATOM 874 O O . ARG A 1 109 ? -18.518 -1.106 32.008 1.00 94.44 109 ARG A O 1
ATOM 881 N N . GLU A 1 110 ? -16.533 -2.137 31.857 1.00 94.50 110 GLU A N 1
ATOM 882 C CA . GLU A 1 110 ? -16.728 -2.956 33.057 1.00 94.50 110 GLU A CA 1
ATOM 883 C C . GLU A 1 110 ? -16.828 -2.111 34.327 1.00 94.50 110 GLU A C 1
ATOM 885 O O . GLU A 1 110 ? -17.709 -2.348 35.153 1.00 94.50 110 GLU A O 1
ATOM 890 N N . ASN A 1 111 ? -15.968 -1.103 34.481 1.00 94.25 111 ASN A N 1
ATOM 891 C CA . ASN A 1 111 ? -16.019 -0.199 35.628 1.00 94.25 111 ASN A CA 1
ATOM 892 C C . ASN A 1 111 ? -17.323 0.609 35.653 1.00 94.25 111 ASN A C 1
ATOM 894 O O . ASN A 1 111 ? -17.976 0.684 36.693 1.00 94.25 111 ASN A O 1
ATOM 898 N N . VAL A 1 112 ? -17.745 1.152 34.507 1.00 94.19 112 VAL A N 1
ATOM 899 C CA . VAL A 1 112 ? -19.025 1.864 34.368 1.00 94.19 112 VAL A CA 1
ATOM 900 C C . VAL A 1 112 ? -20.197 0.937 34.678 1.00 94.19 112 VAL A C 1
ATOM 902 O O . VAL A 1 112 ? -21.126 1.344 35.374 1.00 94.19 112 VAL A O 1
ATOM 905 N N . ARG A 1 113 ? -20.156 -0.321 34.225 1.00 94.44 113 ARG A N 1
ATOM 906 C CA . ARG A 1 113 ? -21.178 -1.321 34.550 1.00 94.44 113 ARG A CA 1
ATOM 907 C C . ARG A 1 113 ? -21.233 -1.590 36.054 1.00 94.44 113 ARG A C 1
ATOM 909 O O . ARG A 1 113 ? -22.308 -1.465 36.629 1.00 94.44 113 ARG A O 1
ATOM 916 N N . LYS A 1 114 ? -20.094 -1.867 36.702 1.00 93.81 114 LYS A N 1
ATOM 917 C CA . LYS A 1 114 ? -20.014 -2.070 38.163 1.00 93.81 114 LYS A CA 1
ATOM 918 C C . LYS A 1 114 ? -20.574 -0.869 38.929 1.00 93.81 114 LYS A C 1
ATOM 920 O O . LYS A 1 114 ? -21.366 -1.046 39.851 1.00 93.81 114 LYS A O 1
ATOM 925 N N . LEU A 1 115 ? -20.216 0.350 38.520 1.00 94.19 115 LEU A N 1
ATOM 926 C CA . LEU A 1 115 ? -20.709 1.582 39.137 1.00 94.19 115 LEU A CA 1
ATOM 927 C C . LEU A 1 115 ? -22.213 1.781 38.907 1.00 94.19 115 LEU A C 1
ATOM 929 O O . LEU A 1 115 ? -22.932 2.198 39.810 1.00 94.19 115 LEU A O 1
ATOM 933 N N . THR A 1 116 ? -22.706 1.457 37.712 1.00 93.75 116 THR A N 1
ATOM 934 C CA . THR A 1 116 ? -24.133 1.525 37.377 1.00 93.75 116 THR A CA 1
ATOM 935 C C . THR A 1 116 ? -24.935 0.522 38.200 1.00 93.75 116 THR A C 1
ATOM 937 O O . THR A 1 116 ? -25.994 0.869 38.722 1.00 93.75 116 THR A O 1
ATOM 940 N N . ASP A 1 117 ? -24.429 -0.699 38.358 1.00 91.69 117 ASP A N 1
ATOM 941 C CA . ASP A 1 117 ? -25.059 -1.736 39.172 1.00 91.69 117 ASP A CA 1
ATOM 942 C C . ASP A 1 117 ? -25.076 -1.324 40.652 1.00 91.69 117 ASP A C 1
ATOM 944 O O . ASP A 1 117 ? -26.135 -1.369 41.279 1.00 91.69 117 ASP A O 1
ATOM 948 N N . ALA A 1 118 ? -23.971 -0.786 41.179 1.00 91.44 118 ALA A N 1
ATOM 949 C CA . ALA A 1 118 ? -23.926 -0.201 42.522 1.00 91.44 118 ALA A CA 1
ATOM 950 C C . ALA A 1 118 ? -24.887 0.996 42.681 1.00 91.44 118 ALA A C 1
ATOM 952 O O . ALA A 1 118 ? -25.569 1.137 43.691 1.00 91.44 118 ALA A O 1
ATOM 953 N N . SER A 1 119 ? -25.013 1.858 41.671 1.00 90.19 119 SER A N 1
ATOM 954 C CA . SER A 1 119 ? -25.967 2.972 41.706 1.00 90.19 119 SER A CA 1
ATOM 955 C C . SER A 1 119 ? -27.418 2.478 41.727 1.00 90.19 119 SER A C 1
ATOM 957 O O . SER A 1 119 ? -28.251 3.018 42.460 1.00 90.19 119 SER A O 1
ATOM 959 N N . LYS A 1 120 ? -27.738 1.424 40.964 1.00 87.88 120 LYS A N 1
ATOM 960 C CA . LYS A 1 120 ? -29.062 0.785 40.982 1.00 87.88 120 LYS A CA 1
ATOM 961 C C . LYS A 1 120 ? -29.372 0.175 42.348 1.00 87.88 120 LYS A C 1
ATOM 963 O O . LYS A 1 120 ? -30.492 0.356 42.830 1.00 87.88 120 LYS A O 1
ATOM 968 N N . THR A 1 121 ? -28.415 -0.508 42.979 1.00 84.81 121 THR A N 1
ATOM 969 C CA . THR A 1 121 ? -28.617 -1.070 44.324 1.00 84.81 121 THR A CA 1
ATOM 970 C C . THR A 1 121 ? -28.820 0.037 45.352 1.00 84.81 121 THR A C 1
ATOM 972 O O . THR A 1 121 ? -29.794 -0.021 46.098 1.00 84.81 121 THR A O 1
ATOM 975 N N . VAL A 1 122 ? -28.011 1.101 45.326 1.00 85.19 122 VAL A N 1
ATOM 976 C CA . VAL A 1 122 ? -28.176 2.267 46.211 1.00 85.19 122 VAL A CA 1
ATOM 977 C C . VAL A 1 122 ? -29.541 2.930 46.023 1.00 85.19 122 VAL A C 1
ATOM 979 O O . VAL A 1 122 ? -30.230 3.183 47.008 1.00 85.19 122 VAL A O 1
ATOM 982 N N . LYS A 1 123 ? -29.988 3.166 44.782 1.00 83.75 123 LYS A N 1
ATOM 983 C CA . LYS A 1 123 ? -31.329 3.724 44.514 1.00 83.75 123 LYS A CA 1
ATOM 984 C C . LYS A 1 123 ? -32.443 2.813 45.030 1.00 83.75 123 LYS A C 1
ATOM 986 O O . LYS A 1 123 ? -33.423 3.305 45.584 1.00 83.75 123 LYS A O 1
ATOM 991 N N . SER A 1 124 ? -32.294 1.498 44.868 1.00 80.50 124 SER A N 1
ATOM 992 C CA . SER A 1 124 ? -33.252 0.520 45.392 1.00 80.50 124 SER A CA 1
ATOM 993 C C . SER A 1 124 ? -33.297 0.551 46.921 1.00 80.50 124 SER A C 1
ATOM 995 O O . SER A 1 124 ? -34.382 0.611 47.491 1.00 80.50 124 SER A O 1
ATOM 997 N N . LEU A 1 125 ? -32.141 0.578 47.588 1.00 80.56 125 LEU A N 1
ATOM 998 C CA . LEU A 1 125 ? -32.050 0.678 49.046 1.00 80.56 125 LEU A CA 1
ATOM 999 C C . LEU A 1 125 ? -32.642 1.995 49.553 1.00 80.56 125 LEU A C 1
ATOM 1001 O O . LEU A 1 125 ? -33.459 1.986 50.466 1.00 80.56 125 LEU A O 1
ATOM 1005 N N . GLN A 1 126 ? -32.320 3.122 48.914 1.00 80.62 126 GLN A N 1
ATOM 1006 C CA . GLN A 1 126 ? -32.879 4.429 49.262 1.00 80.62 126 GLN A CA 1
ATOM 1007 C C . GLN A 1 126 ? -34.408 4.450 49.133 1.00 80.62 126 GLN A C 1
ATOM 1009 O O . GLN A 1 126 ? -35.094 5.079 49.938 1.00 80.62 126 GLN A O 1
ATOM 1014 N N . TYR A 1 127 ? -34.951 3.765 48.125 1.00 78.88 127 TYR A N 1
ATOM 1015 C CA . TYR A 1 127 ? -36.390 3.628 47.954 1.00 78.88 127 TYR A CA 1
ATOM 1016 C C . TYR A 1 127 ? -37.025 2.780 49.070 1.00 78.88 127 TYR A C 1
ATOM 1018 O O . TYR A 1 127 ? -38.063 3.176 49.594 1.00 78.88 127 TYR A O 1
ATOM 1026 N N . VAL A 1 128 ? -36.389 1.672 49.473 1.00 80.19 128 VAL A N 1
ATOM 1027 C CA . VAL A 1 128 ? -36.858 0.828 50.589 1.00 80.19 128 VAL A CA 1
ATOM 1028 C C . VAL A 1 128 ? -36.803 1.585 51.920 1.00 80.19 128 VAL A C 1
ATOM 1030 O O . VAL A 1 128 ? -37.769 1.546 52.671 1.00 80.19 128 VAL A O 1
ATOM 1033 N N . VAL A 1 129 ? -35.737 2.346 52.188 1.00 79.06 129 VAL A N 1
ATOM 1034 C CA . VAL A 1 129 ? -35.619 3.168 53.411 1.00 79.06 129 VAL A CA 1
ATOM 1035 C C . VAL A 1 129 ? -36.727 4.224 53.501 1.00 79.06 129 VAL A C 1
ATOM 1037 O O . VAL A 1 129 ? -37.236 4.498 54.581 1.00 79.06 129 VAL A O 1
ATOM 1040 N N . LYS A 1 130 ? -37.145 4.802 52.369 1.00 81.31 130 LYS A N 1
ATOM 1041 C CA . LYS A 1 130 ? -38.229 5.800 52.316 1.00 81.31 130 LYS A CA 1
ATOM 1042 C C . LYS A 1 130 ? -39.637 5.185 52.287 1.00 81.31 130 LYS A C 1
ATOM 1044 O O . LYS A 1 130 ? -40.614 5.931 52.219 1.00 81.31 130 LYS A O 1
ATOM 1049 N N . LEU A 1 131 ? -39.764 3.856 52.292 1.00 82.44 131 LEU A N 1
ATOM 1050 C CA . LEU A 1 131 ? -41.051 3.176 52.148 1.00 82.44 131 LEU A CA 1
ATOM 1051 C C . LEU A 1 131 ? -42.007 3.396 53.338 1.00 82.44 131 LEU A C 1
ATOM 1053 O O . LEU A 1 131 ? -43.151 3.747 53.054 1.00 82.44 131 LEU A O 1
ATOM 1057 N N . PRO A 1 132 ? -41.600 3.275 54.621 1.00 79.62 132 PRO A N 1
ATOM 1058 C CA . PRO A 1 132 ? -42.523 3.446 55.750 1.00 79.62 132 PRO A CA 1
ATOM 1059 C C . PRO A 1 132 ? -43.154 4.839 55.775 1.00 79.62 132 PRO A C 1
ATOM 1061 O O . PRO A 1 132 ? -44.366 4.974 55.886 1.00 79.62 132 PRO A O 1
ATOM 1064 N N . GLN A 1 133 ? -42.341 5.879 55.554 1.00 81.56 133 GLN A N 1
ATOM 1065 C CA . GLN A 1 133 ? -42.811 7.267 55.484 1.00 81.56 133 GLN A CA 1
ATOM 1066 C C . GLN A 1 133 ? -43.827 7.474 54.354 1.00 81.56 133 GLN A C 1
ATOM 1068 O O . GLN A 1 133 ? -44.824 8.172 54.525 1.00 81.56 133 GLN A O 1
ATOM 1073 N N . LYS A 1 134 ? -43.602 6.846 53.192 1.00 80.12 134 LYS A N 1
ATOM 1074 C CA . LYS A 1 134 ? -44.556 6.904 52.078 1.00 80.12 134 LYS A CA 1
ATOM 1075 C C . LYS A 1 134 ? -45.841 6.141 52.376 1.00 80.12 134 LYS A C 1
ATOM 1077 O O . LYS A 1 134 ? -46.912 6.645 52.055 1.00 80.12 134 LYS A O 1
ATOM 1082 N N . LEU A 1 135 ? -45.750 4.955 52.974 1.00 78.25 135 LEU A N 1
ATOM 1083 C CA . LEU A 1 135 ? -46.930 4.185 53.364 1.00 78.25 135 LEU A CA 1
ATOM 1084 C C . LEU A 1 135 ? -47.769 4.964 54.372 1.00 78.25 135 LEU A C 1
ATOM 1086 O O . LEU A 1 135 ? -48.960 5.120 54.131 1.00 78.25 135 LEU A O 1
ATOM 1090 N N . GLN A 1 136 ? -47.143 5.558 55.390 1.00 77.81 136 GLN A N 1
ATOM 1091 C CA . GLN A 1 136 ? -47.830 6.420 56.349 1.00 77.81 136 GLN A CA 1
ATOM 1092 C C . GLN A 1 136 ? -48.538 7.589 55.652 1.00 77.81 136 GLN A C 1
ATOM 1094 O O . GLN A 1 136 ? -49.730 7.789 55.851 1.00 77.81 136 GLN A O 1
ATOM 1099 N N . SER A 1 137 ? -47.869 8.273 54.716 1.00 80.75 137 SER A N 1
ATOM 1100 C CA . SER A 1 137 ? -48.501 9.375 53.977 1.00 80.75 137 SER A CA 1
ATOM 1101 C C . SER A 1 137 ? -49.719 8.954 53.139 1.00 80.75 137 SER A C 1
ATOM 1103 O O . SER A 1 137 ? -50.650 9.738 52.976 1.00 80.75 137 SER A O 1
ATOM 1105 N N . TYR A 1 138 ? -49.744 7.724 52.609 1.00 79.00 138 TYR A N 1
ATOM 1106 C CA . TYR A 1 138 ? -50.901 7.208 51.868 1.00 79.00 138 TYR A CA 1
ATOM 1107 C C . TYR A 1 138 ? -52.060 6.815 52.785 1.00 79.00 138 TYR A C 1
ATOM 1109 O O . TYR A 1 138 ? -53.215 6.907 52.371 1.00 79.00 138 TYR A O 1
ATOM 1117 N N . ILE A 1 139 ? -51.758 6.411 54.018 1.00 74.69 139 ILE A N 1
ATOM 1118 C CA . ILE A 1 139 ? -52.751 6.152 55.063 1.00 74.69 139 ILE A CA 1
ATOM 1119 C C . ILE A 1 139 ? -53.383 7.464 55.512 1.00 74.69 139 ILE A C 1
ATOM 1121 O O . ILE A 1 139 ? -54.607 7.565 55.536 1.00 74.69 139 ILE A O 1
ATOM 1125 N N . ASP A 1 140 ? -52.562 8.485 55.764 1.00 78.69 140 ASP A N 1
ATOM 1126 C CA . ASP A 1 140 ? -53.023 9.817 56.166 1.00 78.69 140 ASP A CA 1
ATOM 1127 C C . ASP A 1 140 ? -53.911 10.459 55.079 1.00 78.69 140 ASP A C 1
ATOM 1129 O O . ASP A 1 140 ? -54.873 11.164 55.377 1.00 78.69 140 ASP A O 1
ATOM 1133 N N . GLN A 1 141 ? -53.636 10.166 53.802 1.00 78.81 141 GLN A N 1
ATOM 1134 C CA . GLN A 1 141 ? -54.432 10.607 52.646 1.00 78.81 141 GLN A CA 1
ATOM 1135 C C . GLN A 1 141 ? -55.667 9.729 52.354 1.00 78.81 141 GLN A C 1
ATOM 1137 O O . GLN A 1 141 ? -56.351 9.970 51.360 1.00 78.81 141 GLN A O 1
ATOM 1142 N N . LYS A 1 142 ? -55.951 8.702 53.171 1.00 74.50 142 LYS A N 1
ATOM 1143 C CA . LYS A 1 142 ? -57.002 7.684 52.950 1.00 74.50 142 LYS A CA 1
ATOM 1144 C C . LYS A 1 142 ? -56.915 6.946 51.593 1.00 74.50 142 LYS A C 1
ATOM 1146 O O . LYS A 1 142 ? -57.875 6.308 51.162 1.00 74.50 142 LYS A O 1
ATOM 1151 N N . ASP A 1 143 ? -55.763 6.963 50.911 1.00 75.00 143 ASP A N 1
ATOM 1152 C CA . ASP A 1 143 ? -55.542 6.264 49.631 1.00 75.00 143 ASP A CA 1
ATOM 1153 C C . ASP A 1 143 ? -54.974 4.853 49.862 1.00 75.00 143 ASP A C 1
ATOM 1155 O O . ASP A 1 143 ? -53.829 4.503 49.541 1.00 75.00 143 ASP A O 1
ATOM 1159 N N . TYR A 1 144 ? -55.826 3.999 50.425 1.00 73.69 144 TYR A N 1
ATOM 1160 C CA . TYR A 1 144 ? -55.478 2.628 50.802 1.00 73.69 144 TYR A CA 1
ATOM 1161 C C . TYR A 1 144 ? -55.112 1.745 49.599 1.00 73.69 144 TYR A C 1
ATOM 1163 O O . TYR A 1 144 ? -54.323 0.802 49.711 1.00 73.69 144 TYR A O 1
ATOM 1171 N N . LYS A 1 145 ? -55.658 2.049 48.414 1.00 72.56 145 LYS A N 1
ATOM 1172 C CA . LYS A 1 145 ? -55.413 1.279 47.187 1.00 72.56 145 LYS A CA 1
ATOM 1173 C C . LYS A 1 145 ? -53.972 1.443 46.709 1.00 72.56 145 LYS A C 1
ATOM 1175 O O . LYS A 1 145 ? -53.362 0.462 46.270 1.00 72.56 145 LYS A O 1
ATOM 1180 N N . ARG A 1 146 ? -53.417 2.657 46.784 1.00 72.31 146 ARG A N 1
ATOM 1181 C CA . ARG A 1 146 ? -52.018 2.915 46.417 1.00 72.31 146 ARG A CA 1
ATOM 1182 C C . ARG A 1 146 ? -51.039 2.397 47.467 1.00 72.31 146 ARG A C 1
ATOM 1184 O O . ARG A 1 146 ? -50.013 1.842 47.068 1.00 72.31 146 ARG A O 1
ATOM 1191 N N . ALA A 1 147 ? -51.371 2.473 48.757 1.00 74.81 147 ALA A N 1
ATOM 1192 C CA . ALA A 1 147 ? -50.551 1.911 49.835 1.00 74.81 147 ALA A CA 1
ATOM 1193 C C . ALA A 1 147 ? -50.316 0.398 49.653 1.00 74.81 147 ALA A C 1
ATOM 1195 O O . ALA A 1 147 ? -49.172 -0.046 49.536 1.00 74.81 147 ALA A O 1
ATOM 1196 N N . VAL A 1 148 ? -51.394 -0.381 49.497 1.00 74.31 148 VAL A N 1
ATOM 1197 C CA . VAL A 1 148 ? -51.324 -1.847 49.334 1.00 74.31 148 VAL A CA 1
ATOM 1198 C C . VAL A 1 148 ? -50.563 -2.241 48.065 1.00 74.31 148 VAL A C 1
ATOM 1200 O O . VAL A 1 148 ? -49.726 -3.141 48.101 1.00 74.31 148 VAL A O 1
ATOM 1203 N N . ARG A 1 149 ? -50.807 -1.559 46.936 1.00 76.31 149 ARG A N 1
ATOM 1204 C CA . ARG A 1 149 ? -50.097 -1.835 45.672 1.00 76.31 149 ARG A CA 1
ATOM 1205 C C . ARG A 1 149 ? -48.603 -1.544 45.772 1.00 76.31 149 ARG A C 1
ATOM 1207 O O . ARG A 1 149 ? -47.796 -2.332 45.284 1.00 76.31 149 ARG A O 1
ATOM 1214 N N . THR A 1 150 ? -48.243 -0.432 46.406 1.00 76.38 150 THR A N 1
ATOM 1215 C CA . THR A 1 150 ? -46.842 -0.030 46.584 1.00 76.38 150 THR A CA 1
ATOM 1216 C C . THR A 1 150 ? -46.122 -1.002 47.511 1.00 76.38 150 THR A C 1
ATOM 1218 O O . THR A 1 150 ? -45.029 -1.454 47.185 1.00 76.38 150 THR A O 1
ATOM 1221 N N . PHE A 1 151 ? -46.752 -1.412 48.613 1.00 77.62 151 PHE A N 1
ATOM 1222 C CA . PHE A 1 151 ? -46.193 -2.426 49.504 1.00 77.62 151 PHE A CA 1
ATOM 1223 C C . PHE A 1 151 ? -46.036 -3.786 48.807 1.00 77.62 151 PHE A C 1
ATOM 1225 O O . PHE A 1 151 ? -44.960 -4.381 48.854 1.00 77.62 151 PHE A O 1
ATOM 1232 N N . ALA A 1 152 ? -47.058 -4.253 48.083 1.00 76.44 152 ALA A N 1
ATOM 1233 C CA . ALA A 1 152 ? -47.019 -5.527 47.364 1.00 76.44 152 ALA A CA 1
ATOM 1234 C C . ALA A 1 152 ? -45.902 -5.584 46.306 1.00 76.44 152 ALA A C 1
ATOM 1236 O O . ALA A 1 152 ? -45.253 -6.618 46.159 1.00 76.44 152 ALA A O 1
ATOM 1237 N N . ALA A 1 153 ? -45.634 -4.474 45.613 1.00 76.06 153 ALA A N 1
ATOM 1238 C CA . ALA A 1 153 ? -44.569 -4.391 44.613 1.00 76.06 153 ALA A CA 1
ATOM 1239 C C . ALA A 1 153 ? -43.153 -4.465 45.218 1.00 76.06 153 ALA A C 1
ATOM 1241 O O . ALA A 1 153 ? -42.211 -4.899 44.553 1.00 76.06 153 ALA A O 1
ATOM 1242 N N . VAL A 1 154 ? -42.983 -4.039 46.472 1.00 78.50 154 VAL A N 1
ATOM 1243 C CA . VAL A 1 154 ? -41.665 -3.891 47.118 1.00 78.50 154 VAL A CA 1
ATOM 1244 C C . VAL A 1 154 ? -41.388 -5.037 48.088 1.00 78.50 154 VAL A C 1
ATOM 1246 O O . VAL A 1 154 ? -40.226 -5.373 48.316 1.00 78.50 154 VAL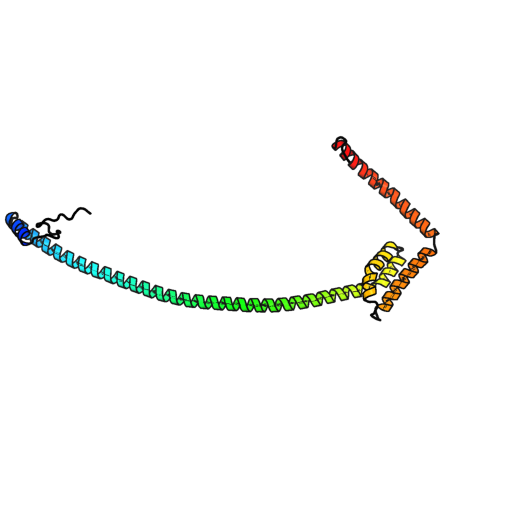 A O 1
ATOM 1249 N N . LYS A 1 155 ? -42.438 -5.707 48.580 1.00 74.38 155 LYS A N 1
ATOM 1250 C CA . LYS A 1 155 ? -42.390 -6.883 49.460 1.00 74.38 155 LYS A CA 1
ATOM 1251 C C . LYS A 1 155 ? -41.375 -7.955 49.015 1.00 74.38 155 LYS A C 1
ATOM 1253 O O . LYS A 1 155 ? -40.600 -8.379 49.868 1.00 74.38 155 LYS A O 1
ATOM 1258 N N . PRO A 1 156 ? -41.269 -8.354 47.727 1.00 76.56 156 PRO A N 1
ATOM 1259 C CA . PRO A 1 156 ? -40.290 -9.363 47.308 1.00 76.56 156 PRO A CA 1
ATOM 1260 C C . PRO A 1 156 ? -38.834 -8.918 47.512 1.00 76.56 156 PRO A C 1
ATOM 1262 O O . PRO A 1 156 ? -37.996 -9.711 47.930 1.00 76.56 156 PRO A O 1
ATOM 1265 N N . LYS A 1 157 ? -38.533 -7.636 47.260 1.00 71.25 157 LYS A N 1
ATOM 1266 C CA . LYS A 1 157 ? -37.195 -7.058 47.472 1.00 71.25 157 LYS A CA 1
ATOM 1267 C C . LYS A 1 157 ? -36.902 -6.826 48.951 1.00 71.25 157 LYS A C 1
ATOM 1269 O O . LYS A 1 157 ? -35.779 -7.024 49.386 1.00 71.25 157 LYS A O 1
ATOM 1274 N N . LEU A 1 158 ? -37.913 -6.449 49.728 1.00 70.12 158 LEU A N 1
ATOM 1275 C CA . LEU A 1 158 ? -37.829 -6.320 51.184 1.00 70.12 158 LEU A CA 1
ATOM 1276 C C . LEU A 1 158 ? -37.467 -7.644 51.8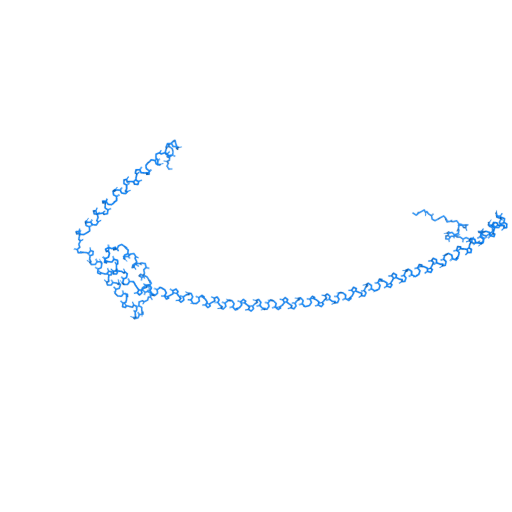63 1.00 70.12 158 LEU A C 1
ATOM 1278 O O . LEU A 1 158 ? -36.636 -7.654 52.763 1.00 70.12 158 LEU A O 1
ATOM 1282 N N . ILE A 1 159 ? -38.024 -8.760 51.385 1.00 70.62 159 ILE A N 1
ATOM 1283 C CA . ILE A 1 159 ? -37.693 -10.102 51.885 1.00 70.62 159 ILE A CA 1
ATOM 1284 C C . ILE A 1 159 ? -36.224 -10.454 51.601 1.00 70.62 159 ILE A C 1
ATOM 1286 O O . ILE A 1 159 ? -35.571 -11.039 52.457 1.00 70.62 159 ILE A O 1
ATOM 1290 N N . GLN A 1 160 ? -35.675 -10.052 50.448 1.00 71.44 160 GLN A N 1
ATOM 1291 C CA . GLN A 1 160 ? -34.258 -10.274 50.120 1.00 71.44 160 GLN A CA 1
ATOM 1292 C C . GLN A 1 160 ? -33.285 -9.488 51.015 1.00 71.44 160 GLN A C 1
ATOM 1294 O O . GLN A 1 160 ? -32.131 -9.885 51.140 1.00 71.44 160 GLN A O 1
ATOM 1299 N N . TYR A 1 161 ? -33.729 -8.396 51.646 1.00 67.88 161 TYR A N 1
ATOM 1300 C CA . TYR A 1 161 ? -32.914 -7.586 52.564 1.00 67.88 161 TYR A CA 1
ATOM 1301 C C . TYR A 1 161 ? -33.236 -7.832 54.048 1.00 67.88 161 TYR A C 1
ATOM 1303 O O . TYR A 1 161 ? -32.750 -7.096 54.908 1.00 67.88 161 TYR A O 1
ATOM 1311 N N . LYS A 1 162 ? -34.029 -8.866 54.360 1.00 62.47 162 LYS A N 1
ATOM 1312 C CA . LYS A 1 162 ? -34.494 -9.192 55.718 1.00 62.47 162 LYS A CA 1
ATOM 1313 C C . LYS A 1 162 ? -33.353 -9.483 56.701 1.00 62.47 162 LYS A C 1
ATOM 1315 O O . LYS A 1 162 ? -33.473 -9.148 57.875 1.00 62.47 162 LYS A O 1
ATOM 1320 N N . ASP A 1 163 ? -32.253 -10.058 56.220 1.00 63.12 163 ASP A N 1
ATOM 1321 C CA . ASP A 1 163 ? -31.121 -10.488 57.056 1.00 63.12 163 ASP A CA 1
ATOM 1322 C C . ASP A 1 163 ? -30.185 -9.332 57.457 1.00 63.12 163 ASP A C 1
ATOM 1324 O O . ASP A 1 163 ? -29.291 -9.497 58.286 1.00 63.12 163 ASP A O 1
ATOM 1328 N N . ILE A 1 164 ? -30.386 -8.134 56.896 1.00 71.75 164 ILE A N 1
ATOM 1329 C CA . ILE A 1 164 ? -29.612 -6.946 57.258 1.00 71.75 164 ILE A CA 1
ATOM 1330 C C . ILE A 1 164 ? -30.278 -6.296 58.473 1.00 71.75 164 ILE A C 1
ATOM 1332 O O . ILE A 1 164 ? -31.361 -5.724 58.368 1.00 71.75 164 ILE A O 1
ATOM 1336 N N . GLN A 1 165 ? -29.595 -6.317 59.620 1.00 58.28 165 GLN A N 1
ATOM 1337 C CA . GLN A 1 165 ? -30.098 -5.823 60.913 1.00 58.28 165 GLN A CA 1
ATOM 1338 C C . GLN A 1 165 ? -30.635 -4.375 60.863 1.00 58.28 165 GLN A C 1
ATOM 1340 O O . GLN A 1 165 ? -31.623 -4.059 61.519 1.00 58.28 165 GLN A O 1
ATOM 1345 N N . SER A 1 166 ? -30.053 -3.509 60.022 1.00 64.06 166 SER A N 1
ATOM 1346 C CA . SER A 1 166 ? -30.533 -2.132 59.803 1.00 64.06 166 SER A CA 1
ATOM 1347 C C . SER A 1 166 ? -31.786 -2.027 58.914 1.00 64.06 166 SER A C 1
ATOM 1349 O O . SER A 1 166 ? -32.487 -1.022 58.996 1.00 64.06 166 SER A O 1
ATOM 1351 N N . MET A 1 167 ? -32.072 -3.013 58.054 1.00 62.66 167 MET A N 1
ATOM 1352 C CA . MET A 1 167 ? -33.283 -3.059 57.215 1.00 62.66 167 MET A CA 1
ATOM 1353 C C . MET A 1 167 ? -34.411 -3.874 57.854 1.00 62.66 167 MET A C 1
ATOM 1355 O O . MET A 1 167 ? -35.571 -3.656 57.514 1.00 62.66 167 MET A O 1
ATOM 1359 N N . ALA A 1 168 ? -34.096 -4.767 58.796 1.00 63.66 168 ALA A N 1
ATOM 1360 C CA . ALA A 1 168 ? -35.079 -5.541 59.548 1.00 63.66 168 ALA A CA 1
ATOM 1361 C C . ALA A 1 168 ? -36.040 -4.642 60.351 1.00 63.66 168 ALA A C 1
ATOM 1363 O O . ALA A 1 168 ? -37.236 -4.912 60.375 1.00 63.66 168 ALA A O 1
ATOM 1364 N N . GLY A 1 169 ? -35.544 -3.538 60.928 1.00 67.00 169 GLY A N 1
ATOM 1365 C CA . GLY A 1 169 ? -36.387 -2.527 61.585 1.00 67.00 169 GLY A CA 1
ATOM 1366 C C . GLY A 1 169 ? -37.381 -1.880 60.615 1.00 67.00 169 GLY A C 1
ATOM 1367 O O . GLY A 1 169 ? -38.581 -1.965 60.817 1.00 67.00 169 GLY A O 1
ATOM 1368 N N . ILE A 1 170 ? -36.894 -1.371 59.478 1.00 68.94 170 ILE A N 1
ATOM 1369 C CA . ILE A 1 170 ? -37.723 -0.751 58.423 1.00 68.94 170 ILE A CA 1
ATOM 1370 C C . ILE A 1 170 ? -38.749 -1.738 57.838 1.00 68.94 170 ILE A C 1
ATOM 1372 O O . ILE A 1 170 ? -39.865 -1.352 57.476 1.00 68.94 170 ILE A O 1
ATOM 1376 N N . TYR A 1 171 ? -38.371 -3.013 57.717 1.00 68.94 171 TYR A N 1
ATOM 1377 C CA . TYR A 1 171 ? -39.263 -4.092 57.301 1.00 68.94 171 TYR A CA 1
ATOM 1378 C C . TYR A 1 171 ? -40.387 -4.296 58.317 1.00 68.94 171 TYR A C 1
ATOM 1380 O O . TYR A 1 171 ? -41.551 -4.316 57.923 1.00 68.94 171 TYR A O 1
ATOM 1388 N N . ASN A 1 172 ? -40.040 -4.411 59.601 1.00 68.81 172 ASN A N 1
ATOM 1389 C CA . ASN A 1 172 ? -41.007 -4.586 60.678 1.00 68.81 172 ASN A CA 1
ATOM 1390 C C . ASN A 1 172 ? -41.956 -3.387 60.755 1.00 68.81 172 ASN A C 1
ATOM 1392 O O . ASN A 1 172 ? -43.160 -3.606 60.742 1.00 68.81 172 ASN A O 1
ATOM 1396 N N . ASP A 1 173 ? -41.442 -2.157 60.673 1.00 73.06 173 ASP A N 1
ATOM 1397 C CA . ASP A 1 173 ? -42.254 -0.933 60.663 1.00 73.06 173 ASP A CA 1
ATOM 1398 C C . ASP A 1 173 ? -43.218 -0.907 59.462 1.00 73.06 173 ASP A C 1
ATOM 1400 O O . ASP A 1 173 ? -44.404 -0.621 59.599 1.00 73.06 173 ASP A O 1
ATOM 1404 N N . SER A 1 174 ? -42.745 -1.262 58.260 1.00 73.19 174 SER A N 1
ATOM 1405 C CA . SER A 1 174 ? -43.592 -1.299 57.054 1.00 73.19 174 SER A CA 1
ATOM 1406 C C . SER A 1 174 ? -44.675 -2.383 57.123 1.00 73.19 174 SER A C 1
ATOM 1408 O O . SER A 1 174 ? -45.771 -2.203 56.590 1.00 73.19 174 SER A O 1
ATOM 1410 N N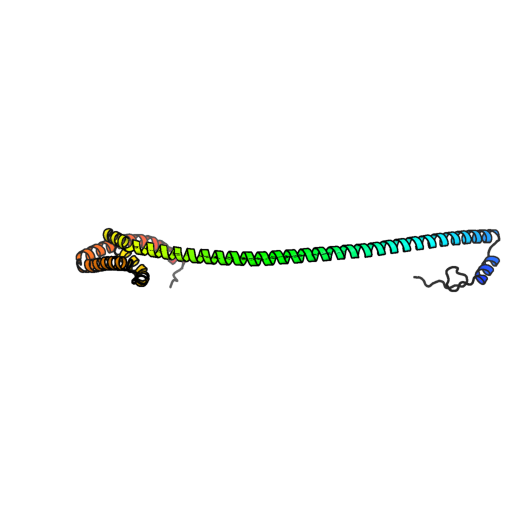 . VAL A 1 175 ? -44.361 -3.528 57.738 1.00 72.50 175 VAL A N 1
ATOM 1411 C CA . VAL A 1 175 ? -45.299 -4.640 57.956 1.00 72.50 175 VAL A CA 1
ATOM 1412 C C . VAL A 1 175 ? -46.305 -4.288 59.047 1.00 72.50 175 VAL A C 1
ATOM 1414 O O . VAL A 1 175 ? -47.486 -4.579 58.888 1.00 72.50 175 VAL A O 1
ATOM 1417 N N . GLU A 1 176 ? -45.870 -3.627 60.114 1.00 76.56 176 GLU A N 1
ATOM 1418 C CA . GLU A 1 176 ? -46.724 -3.154 61.198 1.00 76.56 176 GLU A CA 1
ATOM 1419 C C . GLU A 1 176 ? -47.728 -2.115 60.694 1.00 76.56 176 GLU A C 1
ATOM 1421 O O . GLU A 1 176 ? -48.923 -2.275 60.924 1.00 76.56 176 GLU A O 1
ATOM 1426 N N . ILE A 1 177 ? -47.282 -1.143 59.892 1.00 73.44 177 ILE A N 1
ATOM 1427 C CA . ILE A 1 177 ? -48.151 -0.162 59.224 1.00 73.44 177 ILE A CA 1
ATOM 1428 C C . ILE A 1 177 ? -49.217 -0.857 58.351 1.00 73.44 177 ILE A C 1
ATOM 1430 O O . ILE A 1 177 ? -50.389 -0.472 58.357 1.00 73.44 177 ILE A O 1
ATOM 1434 N N . MET A 1 178 ? -48.850 -1.910 57.611 1.00 70.19 178 MET A N 1
ATOM 1435 C CA . MET A 1 178 ? -49.823 -2.662 56.808 1.00 70.19 178 MET A CA 1
ATOM 1436 C C . MET A 1 178 ? -50.760 -3.542 57.643 1.00 70.19 178 MET A C 1
ATOM 1438 O O . MET A 1 178 ? -51.927 -3.671 57.279 1.00 70.19 178 MET A O 1
ATOM 1442 N N . ASN A 1 179 ? -50.291 -4.112 58.754 1.00 71.19 179 ASN A N 1
ATOM 1443 C CA . ASN A 1 179 ? -51.133 -4.865 59.684 1.00 71.19 179 ASN A CA 1
ATOM 1444 C C . ASN A 1 179 ? -52.119 -3.942 60.414 1.00 71.19 179 ASN A C 1
ATOM 1446 O O . ASN A 1 179 ? -53.269 -4.316 60.615 1.00 71.19 179 ASN A O 1
ATOM 1450 N N . GLN A 1 180 ? -51.707 -2.720 60.761 1.00 71.19 180 GLN A N 1
ATOM 1451 C CA . GLN A 1 180 ? -52.591 -1.691 61.315 1.00 71.19 180 GLN A CA 1
ATOM 1452 C C . GLN A 1 180 ? -53.677 -1.293 60.306 1.00 71.19 180 GLN A C 1
ATOM 1454 O O . GLN A 1 180 ? -54.844 -1.177 60.673 1.00 71.19 180 GLN A O 1
ATOM 1459 N N . LEU A 1 181 ? -53.333 -1.171 59.020 1.00 65.62 181 LEU A N 1
ATOM 1460 C CA . LEU A 1 181 ? -54.314 -0.984 57.945 1.00 65.62 181 LEU A CA 1
ATOM 1461 C C . LEU A 1 181 ? -55.279 -2.160 57.784 1.00 65.62 181 LEU A C 1
ATOM 1463 O O . LEU A 1 181 ? -56.467 -1.966 57.524 1.00 65.62 181 LEU A O 1
ATOM 1467 N N . GLU A 1 182 ? -54.767 -3.383 57.887 1.00 61.91 182 GLU A N 1
ATOM 1468 C CA . GLU A 1 182 ? -55.577 -4.593 57.814 1.00 61.91 182 GLU A CA 1
ATOM 1469 C C . GLU A 1 182 ? -56.543 -4.669 59.005 1.00 61.91 182 GLU A C 1
ATOM 1471 O O . GLU A 1 182 ? -57.722 -4.941 58.808 1.00 61.91 182 GLU A O 1
ATOM 1476 N N . GLN A 1 183 ? -56.099 -4.300 60.209 1.00 61.91 183 GLN A N 1
ATOM 1477 C CA . GLN A 1 183 ? -56.943 -4.216 61.405 1.00 61.91 183 GLN A CA 1
ATOM 1478 C C . GLN A 1 183 ? -57.977 -3.081 61.336 1.00 61.91 183 GLN A C 1
ATOM 1480 O O . GLN A 1 183 ? -59.128 -3.308 61.705 1.00 61.91 183 GLN A O 1
ATOM 1485 N N . GLN A 1 184 ? -57.632 -1.906 60.793 1.00 58.31 184 GLN A N 1
ATOM 1486 C CA . GLN A 1 184 ? -58.599 -0.820 60.558 1.00 58.31 184 GLN A CA 1
ATOM 1487 C C . GLN A 1 184 ? -59.712 -1.227 59.579 1.00 58.31 184 GLN A C 1
ATOM 1489 O O . GLN A 1 184 ? -60.860 -0.815 59.738 1.00 58.31 184 GLN A O 1
ATOM 1494 N N . LYS A 1 185 ? -59.417 -2.099 58.604 1.00 50.19 185 LYS A N 1
ATOM 1495 C CA . LYS A 1 185 ? -60.435 -2.664 57.704 1.00 50.19 185 LYS A CA 1
ATOM 1496 C C . LYS A 1 185 ? -61.431 -3.604 58.388 1.00 50.19 185 LYS A C 1
ATOM 1498 O O . LYS A 1 185 ? -62.503 -3.817 57.826 1.00 50.19 185 LYS A O 1
ATOM 1503 N N . PHE A 1 186 ? -61.112 -4.161 59.557 1.00 46.56 186 PHE A N 1
ATOM 1504 C CA . PHE A 1 186 ? -62.008 -5.078 60.270 1.00 46.56 186 PHE A CA 1
ATOM 1505 C C . PHE A 1 186 ? -62.910 -4.389 61.306 1.00 46.56 186 PHE A C 1
ATOM 1507 O O . PHE A 1 186 ? -63.799 -5.049 61.841 1.00 46.56 186 PHE A O 1
ATOM 1514 N N . THR A 1 187 ? -62.749 -3.085 61.567 1.00 47.50 187 THR A N 1
ATOM 1515 C CA . THR A 1 187 ? -63.531 -2.380 62.603 1.00 47.50 187 THR A CA 1
ATOM 1516 C C . THR A 1 187 ? -64.631 -1.450 62.093 1.00 47.50 187 THR A C 1
ATOM 1518 O O . THR A 1 187 ? -65.485 -1.076 62.894 1.00 47.50 187 THR A O 1
ATOM 1521 N N . THR A 1 188 ? -64.701 -1.116 60.799 1.00 51.72 188 THR A N 1
ATOM 1522 C CA . THR A 1 188 ? -65.710 -0.153 60.314 1.00 51.72 188 THR A CA 1
ATOM 1523 C C . THR A 1 188 ? -66.439 -0.636 59.055 1.00 51.72 188 THR A C 1
ATOM 1525 O O . THR A 1 188 ? -66.171 -0.207 57.935 1.00 51.72 188 THR A O 1
ATOM 1528 N N . ILE A 1 189 ? -67.426 -1.520 59.249 1.00 52.78 189 ILE A N 1
ATOM 1529 C CA . ILE A 1 189 ? -68.420 -1.891 58.218 1.00 52.78 189 ILE A CA 1
ATOM 1530 C C . ILE A 1 189 ? -69.157 -0.640 57.685 1.00 52.78 189 ILE A C 1
ATOM 1532 O O . ILE A 1 189 ? -69.541 -0.594 56.515 1.00 52.78 189 ILE A O 1
ATOM 1536 N N . GLU A 1 190 ? -69.274 0.407 58.505 1.00 52.84 190 GLU A N 1
ATOM 1537 C CA . GLU A 1 190 ? -69.998 1.636 58.164 1.00 52.84 190 GLU A CA 1
ATOM 1538 C C . GLU A 1 190 ? -69.229 2.562 57.199 1.00 52.84 190 GLU A C 1
ATOM 1540 O O . GLU A 1 190 ? -69.827 3.100 56.270 1.00 52.84 190 GLU A O 1
ATOM 1545 N N . GLU A 1 191 ? -67.895 2.650 57.295 1.00 52.97 191 GLU A N 1
ATOM 1546 C CA . GLU A 1 191 ? -67.068 3.389 56.316 1.00 52.97 191 GLU A CA 1
ATOM 1547 C C . GLU A 1 191 ? -66.988 2.651 54.966 1.00 52.97 191 GLU A C 1
ATOM 1549 O O . GLU A 1 191 ? -66.848 3.260 53.901 1.00 52.97 191 GLU A O 1
ATOM 1554 N N . MET A 1 192 ? -67.137 1.321 54.990 1.00 48.75 192 MET A N 1
ATOM 1555 C CA . MET A 1 192 ? -67.222 0.488 53.790 1.00 48.75 192 MET A CA 1
ATOM 1556 C C . MET A 1 192 ? -68.494 0.791 52.981 1.00 48.75 192 MET A C 1
ATOM 1558 O O . MET A 1 192 ? -68.442 0.801 51.749 1.00 48.75 192 MET A O 1
ATOM 1562 N N . ARG A 1 193 ? -69.616 1.093 53.657 1.00 51.91 193 ARG A N 1
ATOM 1563 C CA . ARG A 1 193 ? -70.856 1.555 53.008 1.00 51.91 193 ARG A CA 1
ATOM 1564 C C . ARG A 1 193 ? -70.686 2.933 52.382 1.00 51.91 193 ARG A C 1
ATOM 1566 O O . ARG A 1 193 ? -71.057 3.080 51.221 1.00 51.91 193 ARG A O 1
ATOM 1573 N N . GLU A 1 194 ? -70.091 3.892 53.092 1.00 56.59 194 GLU A N 1
ATOM 1574 C CA . GLU A 1 194 ? -69.899 5.259 52.578 1.00 56.59 194 GLU A CA 1
ATOM 1575 C C . GLU A 1 194 ? -68.990 5.296 51.339 1.00 56.59 194 GLU A C 1
ATOM 1577 O O . GLU A 1 194 ? -69.345 5.894 50.319 1.00 56.59 194 GLU A O 1
ATOM 1582 N N . SER A 1 195 ? -67.874 4.561 51.361 1.00 48.84 195 SER A N 1
ATOM 1583 C CA . SER A 1 195 ? -66.951 4.477 50.221 1.00 48.84 195 SER A CA 1
ATOM 1584 C C . SER A 1 195 ? -67.562 3.771 49.002 1.00 48.84 195 SER A C 1
ATOM 1586 O O . SER A 1 195 ? -67.321 4.175 47.860 1.00 48.84 195 SER A O 1
ATOM 1588 N N . LEU A 1 196 ? -68.392 2.742 49.218 1.00 52.09 196 LEU A N 1
ATOM 1589 C CA . LEU A 1 196 ? -69.146 2.107 48.136 1.00 52.09 196 LEU A CA 1
ATOM 1590 C C . LEU A 1 196 ? -70.161 3.087 47.539 1.00 52.09 196 LEU A C 1
ATOM 1592 O O . LEU A 1 196 ? -70.215 3.213 46.318 1.00 52.09 196 LEU A O 1
ATOM 1596 N N . THR A 1 197 ? -70.907 3.833 48.360 1.00 58.38 197 THR A N 1
ATOM 1597 C CA . THR A 1 197 ? -71.872 4.826 47.862 1.00 58.38 197 THR A CA 1
ATOM 1598 C C . THR A 1 197 ? -71.217 5.972 47.091 1.00 58.38 197 THR A C 1
ATOM 1600 O O . THR A 1 197 ? -71.725 6.330 46.030 1.00 58.38 197 THR A O 1
ATOM 1603 N N . GLU A 1 198 ? -70.061 6.487 47.522 1.00 57.53 198 GLU A N 1
ATOM 1604 C CA . GLU A 1 198 ? -69.307 7.486 46.747 1.00 57.53 198 GLU A CA 1
ATOM 1605 C C . GLU A 1 198 ? -68.761 6.903 45.436 1.00 57.53 198 GLU A C 1
ATOM 1607 O O . GLU A 1 198 ? -68.834 7.544 44.383 1.00 57.53 198 GLU A O 1
ATOM 1612 N N . SER A 1 199 ? -68.272 5.657 45.460 1.00 49.16 199 SER A N 1
ATOM 1613 C CA . SER A 1 199 ? -67.761 4.982 44.264 1.00 49.16 199 SER A CA 1
ATOM 1614 C C . SER A 1 199 ? -68.856 4.648 43.246 1.00 49.16 199 SER A C 1
ATOM 1616 O O . SER A 1 199 ? -68.554 4.606 42.051 1.00 49.16 199 SER A O 1
ATOM 1618 N N . PHE A 1 200 ? -70.092 4.386 43.679 1.00 51.53 200 PHE A N 1
ATOM 1619 C CA . PHE A 1 200 ? -71.235 4.199 42.781 1.00 51.53 200 PHE A CA 1
ATOM 1620 C C . PHE A 1 200 ? -71.766 5.545 42.264 1.00 51.53 200 PHE A C 1
ATOM 1622 O O . PHE A 1 200 ? -71.988 5.680 41.062 1.00 51.53 200 PHE A O 1
ATOM 1629 N N . ALA A 1 201 ? -71.847 6.572 43.118 1.00 58.38 201 ALA A N 1
ATOM 1630 C CA . ALA A 1 201 ? -72.292 7.915 42.731 1.00 58.38 201 ALA A CA 1
ATOM 1631 C C . ALA A 1 201 ? -71.348 8.605 41.724 1.00 58.38 201 ALA A C 1
ATOM 1633 O O . ALA A 1 201 ? -71.805 9.310 40.821 1.00 58.38 201 ALA A O 1
ATOM 1634 N N . SER A 1 202 ? -70.033 8.384 41.842 1.00 53.81 202 SER A N 1
ATOM 1635 C CA . SER A 1 202 ? -69.034 8.846 40.865 1.00 53.81 202 SER A CA 1
ATOM 1636 C C . SER A 1 202 ? -69.145 8.108 39.527 1.00 53.81 202 SER A C 1
ATOM 1638 O O . SER A 1 202 ? -68.949 8.719 38.475 1.00 53.81 202 SER A O 1
ATOM 1640 N N . LYS A 1 203 ? -69.479 6.812 39.546 1.00 53.00 203 LYS A N 1
ATOM 1641 C CA . LYS A 1 203 ? -69.545 5.988 38.334 1.00 53.00 203 LYS A CA 1
ATOM 1642 C C . LYS A 1 203 ? -70.747 6.306 37.460 1.00 53.00 203 LYS A C 1
ATOM 1644 O O . LYS A 1 203 ? -70.581 6.319 36.246 1.00 53.00 203 LYS A O 1
ATOM 1649 N N . ASP A 1 204 ? -71.913 6.588 38.040 1.00 56.06 204 ASP A N 1
ATOM 1650 C CA . ASP A 1 204 ? -73.114 6.881 37.250 1.00 56.06 204 ASP A CA 1
ATOM 1651 C C . ASP A 1 204 ? -72.909 8.115 36.354 1.00 56.06 204 ASP A C 1
ATOM 1653 O O . ASP A 1 204 ? -73.127 8.040 35.148 1.00 56.06 204 ASP A O 1
ATOM 1657 N N . ARG A 1 205 ? -72.390 9.241 36.869 1.00 54.88 205 ARG A N 1
ATOM 1658 C CA . ARG A 1 205 ? -72.236 10.461 36.044 1.00 54.88 205 ARG A CA 1
ATOM 1659 C C . ARG A 1 205 ? -71.251 10.312 34.884 1.00 54.88 205 ARG A C 1
ATOM 1661 O O . ARG A 1 205 ? -71.541 10.799 33.791 1.00 54.88 205 ARG A O 1
ATOM 1668 N N . ASP A 1 206 ? -70.110 9.665 35.106 1.00 54.00 206 ASP A N 1
ATOM 1669 C CA . ASP A 1 206 ? -69.083 9.503 34.069 1.00 54.00 206 ASP A CA 1
ATOM 1670 C C . ASP A 1 206 ? -69.430 8.385 33.075 1.00 54.00 206 ASP A C 1
ATOM 1672 O O . ASP A 1 206 ? -69.094 8.488 31.891 1.00 54.00 206 ASP A O 1
ATOM 1676 N N . TRP A 1 207 ? -70.161 7.355 33.523 1.00 51.28 207 TRP A N 1
ATOM 1677 C CA . TRP A 1 207 ? -70.694 6.299 32.662 1.00 51.28 207 TRP A CA 1
ATOM 1678 C C . TRP A 1 207 ? -71.807 6.821 31.748 1.00 51.28 207 TRP A C 1
ATOM 1680 O O . TRP A 1 207 ? -71.738 6.587 30.543 1.00 51.28 207 TRP A O 1
ATOM 1690 N N . TYR A 1 208 ? -72.765 7.605 32.264 1.00 54.69 208 TYR A N 1
ATOM 1691 C CA . TYR A 1 208 ? -73.791 8.238 31.424 1.00 54.69 208 TYR A CA 1
ATOM 1692 C C . TYR A 1 208 ? -73.181 9.263 30.454 1.00 54.69 208 TYR A C 1
ATOM 1694 O O . TYR A 1 208 ? -73.560 9.288 29.285 1.00 54.69 208 TYR A O 1
ATOM 1702 N N . ARG A 1 209 ? -72.187 10.063 30.876 1.00 55.59 209 ARG A N 1
ATOM 1703 C CA . ARG A 1 209 ? -71.502 11.013 29.975 1.00 55.59 209 ARG A CA 1
ATOM 1704 C C . ARG A 1 209 ? -70.709 10.321 28.866 1.00 55.59 209 ARG A C 1
ATOM 1706 O O . ARG A 1 209 ? -70.860 10.684 27.705 1.00 55.59 209 ARG A O 1
ATOM 1713 N N . SER A 1 210 ? -69.895 9.316 29.191 1.00 57.72 210 SER A N 1
ATOM 1714 C CA . SER A 1 210 ? -69.117 8.590 28.171 1.00 57.72 210 SER A CA 1
ATOM 1715 C C . SER A 1 210 ? -69.994 7.699 27.292 1.00 57.72 210 SER A C 1
ATOM 1717 O O . SER A 1 210 ? -69.723 7.558 26.103 1.00 57.72 210 SER A O 1
ATOM 1719 N N . GLY A 1 211 ? -71.055 7.118 27.857 1.00 55.94 211 GLY A N 1
ATOM 1720 C CA . GLY A 1 211 ? -72.001 6.273 27.134 1.00 55.94 211 GLY A CA 1
ATOM 1721 C C . GLY A 1 211 ? -72.765 7.041 26.063 1.00 55.94 211 GLY A C 1
ATOM 1722 O O . GLY A 1 211 ? -72.857 6.554 24.943 1.00 55.94 211 GLY A O 1
ATOM 1723 N N . ILE A 1 212 ? -73.231 8.259 26.367 1.00 54.59 212 ILE A N 1
ATOM 1724 C CA . ILE A 1 212 ? -73.950 9.109 25.404 1.00 54.59 212 ILE A CA 1
ATOM 1725 C C . ILE A 1 212 ? -73.027 9.548 24.257 1.00 54.59 212 ILE A C 1
ATOM 1727 O O . ILE A 1 212 ? -73.421 9.447 23.099 1.00 54.59 212 ILE A O 1
ATOM 1731 N N . HIS A 1 213 ? -71.778 9.937 24.545 1.00 54.78 213 HIS A N 1
ATOM 1732 C CA . HIS A 1 213 ? -70.817 10.312 23.498 1.00 54.78 213 HIS A CA 1
ATOM 1733 C C . HIS A 1 213 ? -70.366 9.128 22.627 1.00 54.78 213 HIS A C 1
ATOM 1735 O O . HIS A 1 213 ? -70.142 9.297 21.434 1.00 54.78 213 HIS A O 1
ATOM 1741 N N . GLN A 1 214 ? -70.264 7.920 23.190 1.00 57.78 214 GLN A N 1
ATOM 1742 C CA . GLN A 1 214 ? -69.913 6.722 22.417 1.00 57.78 214 GLN A CA 1
ATOM 1743 C C . GLN A 1 214 ? -71.092 6.132 21.634 1.00 57.78 214 GLN A C 1
ATOM 1745 O O . GLN A 1 214 ? -70.872 5.320 20.736 1.00 57.78 214 GLN A O 1
ATOM 1750 N N . PHE A 1 215 ? -72.337 6.479 21.973 1.00 55.50 215 PHE A N 1
ATOM 1751 C CA . PHE A 1 215 ? -73.518 5.923 21.312 1.00 55.50 215 PHE A CA 1
ATOM 1752 C C . PHE A 1 215 ? -73.730 6.517 19.916 1.00 55.50 215 PHE A C 1
ATOM 1754 O O . PHE A 1 215 ? -74.063 5.782 18.993 1.00 55.50 215 PHE A O 1
ATOM 1761 N N . GLU A 1 216 ? -73.464 7.813 19.741 1.00 56.62 216 GLU A N 1
ATOM 1762 C CA . GLU A 1 216 ? -73.559 8.496 18.444 1.00 56.62 216 GLU A CA 1
ATOM 1763 C C . GLU A 1 216 ? -72.514 7.958 17.450 1.00 56.62 216 GLU A C 1
ATOM 1765 O O . GLU A 1 216 ? -72.856 7.561 16.338 1.00 56.62 216 GLU A O 1
ATOM 1770 N N . GLU A 1 217 ? -71.266 7.786 17.901 1.00 58.72 217 GLU A N 1
ATOM 1771 C CA . GLU A 1 217 ? -70.183 7.179 17.111 1.00 58.72 217 GLU A CA 1
ATOM 1772 C C . GLU A 1 217 ? -70.471 5.716 16.729 1.00 58.72 217 GLU A C 1
ATOM 1774 O O . GLU A 1 217 ? -70.133 5.260 15.633 1.00 58.72 217 GLU A O 1
ATOM 1779 N N . LYS A 1 218 ? -71.100 4.957 17.636 1.00 57.12 218 LYS A N 1
ATOM 1780 C CA . LYS A 1 218 ? -71.476 3.560 17.384 1.00 57.12 218 LYS A CA 1
ATOM 1781 C C . LYS A 1 218 ? -72.666 3.444 16.436 1.00 57.12 218 LYS A C 1
ATOM 1783 O O . LYS A 1 218 ? -72.651 2.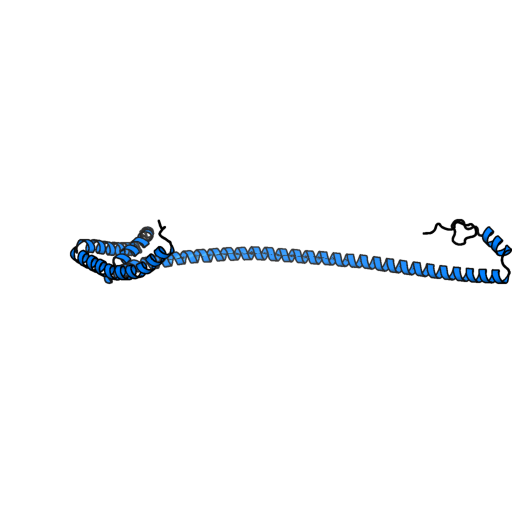557 15.592 1.00 57.12 218 LYS A O 1
ATOM 1788 N N . LEU A 1 219 ? -73.660 4.328 16.527 1.00 55.97 219 LEU A N 1
ATOM 1789 C CA . LEU A 1 219 ? -74.788 4.348 15.593 1.00 55.97 219 LEU A CA 1
ATOM 1790 C C . LEU A 1 219 ? -74.354 4.762 14.187 1.00 55.97 219 LEU A C 1
ATOM 1792 O O . LEU A 1 219 ? -74.795 4.148 13.220 1.00 55.97 219 LEU A O 1
ATOM 1796 N N . GLN A 1 220 ? -73.448 5.733 14.064 1.00 59.34 220 GLN A N 1
ATOM 1797 C CA . GLN A 1 220 ? -72.949 6.171 12.763 1.00 59.34 220 GLN A CA 1
ATOM 1798 C C . GLN A 1 220 ? -72.169 5.059 12.045 1.00 59.34 220 GLN A C 1
ATOM 1800 O O . GLN A 1 220 ? -72.398 4.815 10.864 1.00 59.34 220 GLN A O 1
ATOM 1805 N N . LYS A 1 221 ? -71.366 4.278 12.782 1.00 59.88 221 LYS A N 1
ATOM 1806 C CA . LYS A 1 221 ? -70.703 3.078 12.239 1.00 59.88 221 LYS A CA 1
ATOM 1807 C C . LYS A 1 221 ? -71.667 1.962 11.837 1.00 59.88 221 LYS A C 1
ATOM 1809 O O . LYS A 1 221 ? -71.379 1.239 10.890 1.00 59.88 221 LYS A O 1
ATOM 1814 N N . VAL A 1 222 ? -72.787 1.795 12.539 1.00 57.97 222 VAL A N 1
ATOM 1815 C CA . VAL A 1 222 ? -73.791 0.761 12.219 1.00 57.97 222 VAL A CA 1
ATOM 1816 C C . VAL A 1 222 ? -74.615 1.142 10.986 1.00 57.97 222 VAL A C 1
ATOM 1818 O O . VAL A 1 222 ? -74.932 0.275 10.178 1.00 57.97 222 VAL A O 1
ATOM 1821 N N . VAL A 1 223 ? -74.910 2.431 10.797 1.00 58.62 223 VAL A N 1
ATOM 1822 C CA . VAL A 1 223 ? -75.583 2.932 9.586 1.00 58.62 223 VAL A CA 1
ATOM 1823 C C . VAL A 1 223 ? -74.660 2.864 8.362 1.00 58.62 223 VAL A C 1
ATOM 1825 O O . VAL A 1 223 ? -75.128 2.571 7.269 1.00 58.62 223 VAL A O 1
ATOM 1828 N N . GLU A 1 224 ? -73.351 3.071 8.533 1.00 58.34 224 GLU A N 1
ATOM 1829 C CA . GLU A 1 224 ? -72.362 2.949 7.447 1.00 58.34 224 GLU A CA 1
ATOM 1830 C C . GLU A 1 224 ? -72.030 1.498 7.050 1.00 58.34 224 GLU A C 1
ATOM 1832 O O . GLU A 1 224 ? -71.464 1.281 5.981 1.00 58.34 224 GLU A O 1
ATOM 1837 N N . SER A 1 225 ? -72.366 0.503 7.879 1.00 61.25 225 SER A N 1
ATOM 1838 C CA . SER A 1 225 ? -71.995 -0.909 7.662 1.00 61.25 225 SER A CA 1
ATOM 1839 C C . SER A 1 225 ? -73.150 -1.828 7.250 1.00 61.25 225 SER A C 1
ATOM 1841 O O . SER A 1 225 ? -72.982 -3.044 7.261 1.00 61.25 225 SER A O 1
ATOM 1843 N N . ASP A 1 226 ? -74.304 -1.265 6.875 1.00 56.66 226 ASP A N 1
ATOM 1844 C CA . ASP A 1 226 ? -75.478 -1.975 6.331 1.00 56.66 226 ASP A CA 1
ATOM 1845 C C . ASP A 1 226 ? -75.823 -3.296 7.057 1.00 56.66 226 ASP A C 1
ATOM 1847 O O . ASP A 1 226 ? -76.221 -4.298 6.467 1.00 56.66 226 ASP A O 1
ATOM 1851 N N . GLY A 1 227 ? -75.688 -3.286 8.386 1.00 59.44 227 GLY A N 1
ATOM 1852 C CA . GLY A 1 227 ? -76.224 -4.332 9.252 1.00 59.44 227 GLY A CA 1
ATOM 1853 C C . GLY A 1 227 ? -75.399 -5.611 9.417 1.00 59.44 227 GLY A C 1
ATOM 1854 O O . GLY A 1 227 ? -75.934 -6.555 9.995 1.00 59.44 227 GLY A O 1
ATOM 1855 N N . GLU A 1 228 ? -74.125 -5.669 9.027 1.00 54.81 228 GLU A N 1
ATOM 1856 C CA . GLU A 1 228 ? -73.264 -6.802 9.406 1.00 54.81 228 GLU A CA 1
ATOM 1857 C C . GLU A 1 228 ? -72.160 -6.391 10.380 1.00 54.81 228 GLU A C 1
ATOM 1859 O O . GLU A 1 228 ? -71.083 -5.953 9.988 1.00 54.81 228 GLU A O 1
ATOM 1864 N N . TYR A 1 229 ? -72.409 -6.608 11.673 1.00 48.69 229 TYR A N 1
ATOM 1865 C CA . TYR A 1 229 ? -71.330 -6.830 12.632 1.00 48.69 229 TYR A CA 1
ATOM 1866 C C . TYR A 1 229 ? -71.713 -7.912 13.646 1.00 48.69 229 TYR A C 1
ATOM 1868 O O . TYR A 1 229 ? -72.577 -7.712 14.501 1.00 48.69 229 TYR A O 1
ATOM 1876 N N . PHE A 1 230 ? -71.002 -9.036 13.553 1.00 43.69 230 PHE A N 1
ATOM 1877 C CA . PHE A 1 230 ? -70.475 -9.749 14.715 1.00 43.69 230 PHE A CA 1
ATOM 1878 C C . PHE A 1 230 ? -68.980 -9.444 14.822 1.00 43.69 230 PHE A C 1
ATOM 1880 O O . PHE A 1 230 ? -68.316 -9.401 13.761 1.00 43.69 230 PHE A O 1
#

Secondary structure (DSSP, 8-state):
-PPP---TT-TT-TT--HHHHHHHHHHH--HHHHHHHHHHHHHHHHHHHHHHHHHHHHHHHHHHHHHHHHHHHHHHHHHHHHHHHHHHHHHHHHHHHHHHHHHHHHHHHHHHHHHHHHHHHHHHHHHHHTHHHHHHHHHHTT-HHHHHHHHHHHHHHHHHTTTSHHHHHHHHHHHHHHHHHHHHTTT-HHHHHHHHHHHHHHHHHHHHHHHHHHHHHHHHHHHHTTT---

pLDDT: mean 79.51, std 16.75, range [41.69, 98.31]